Protein 4YLR (pdb70)

GO terms:
  GO:0070740 tubulin-glutamic acid ligase activity (F, IDA)
  GO:0043014 alpha-tubulin binding (F, IDA)
  GO:0018095 protein polyglutamylation (P, IDA)
  GO:0048487 beta-tubulin binding (F, IDA)
  GO:0106437 protein-glutamic acid ligase activity, initiating (F, EXP)
  GO:0106438 protein-glutamic acid ligase activity, elongating (F, EXP)
  GO:0070740 tubulin-glutamic acid ligase activity (F, TAS)
  GO:0005829 cytosol (C, TAS)
  GO:0018095 protein polyglutamylation (P, TAS)
  GO:0005515 protein binding (F, IPI)

Secondary structure (DSSP, 8-state):
--EEEEEE---HHHHHHHHHHTPEEPPTT----SEEEESSPPPHHHHHT--TT-EES--TTTHHHHSHHHHHHHHHHHHTT-TTT--SS--EEETTTSHHHHHHHHHHHHHTT----EEEE--EEE----SS-EEEE--SSBPBSSS-BEEEEEEEEEEEETTEEEEEEEEEEEEE-SSPP----EEEHHHHHHHHHHTT--HHHHHHHHHHHHHHHHHHHHHHHHHHHHHH-TT--TTPPPSB-EEEEEEEEEBTT--EEEEEEESS-----SSHHHHHHHHHHHHHHHHHHT----TTEEEEES-S-HHHHHHHHHHHHHHHHHHHHH-

Foldseek 3Di:
DAAEACPQDDAVLLVVLCVVVPHHYDPNVDLQHQEYEHQDEDDLLNLLPHDLSHAYAHFPQLCCFFVQQSVLVLVVLLCVVPVPLPPQAFHKAWPPPCPVVVVVVVVVCVVVVHWFKKAKDCGDIDTHDHDGIMITTDQLFFAADVQWFKKWKWKKKFFDLVVTWIKTFQKGKIATDDDGDDNHDIDMVVVVLVVCVVVPHPSVVLVVLVLSNVLLSVLLSSLSRVVSSCVSHVPADPPRGDNYMFMKIWIWTAGNVRHIHTDRIHRNDDLYPPDPSSNVRSSCSSNQSVVVNVNDCAVRMDISPPDPDPVVNVVSVVSSVVSNVSVVVVD

Solvent-accessible surface area: 15751 Å² total; per-residue (Å²): 139,44,22,1,13,6,46,31,8,146,26,145,7,2,88,81,1,10,107,89,62,60,18,114,125,6,76,87,143,48,139,87,0,16,0,18,5,33,13,74,44,29,146,84,69,62,1,50,125,14,101,66,87,3,37,0,7,4,2,4,18,2,10,44,3,15,124,70,43,77,10,6,31,17,2,69,96,3,59,88,46,92,70,162,44,3,69,10,25,1,134,21,24,29,26,74,70,38,35,72,99,20,111,108,72,24,61,64,27,76,96,73,98,61,81,55,20,9,30,46,24,98,161,59,103,45,122,99,139,93,60,91,28,10,8,11,34,37,21,69,58,6,20,69,4,90,30,61,46,4,55,1,46,0,0,0,0,2,23,12,5,59,106,16,30,0,27,0,10,52,18,0,15,0,49,37,29,88,84,106,44,80,145,91,63,72,22,22,0,59,105,0,17,110,53,0,117,85,75,165,64,84,28,71,110,5,25,58,34,0,20,59,3,0,0,31,1,7,0,9,1,10,2,36,4,18,68,15,17,114,125,10,17,120,59,35,78,147,75,33,116,11,0,1,1,0,6,1,0,0,22,0,10,2,7,53,162,24,62,6,37,2,36,41,4,44,53,42,3,61,9,27,54,139,87,135,43,4,62,79,7,10,63,9,0,3,26,17,0,2,104,50,31,82,30,156,146,58,73,59,7,82,122,15,15,50,18,106,76,82,72,49,50,51,62,4,89,88,5,26,65,20,5,69,59,29,31,86,94,55,178

InterPro domains:
  IPR004344 Tubulin-tyrosine ligase/Tubulin polyglutamylase [PF03133] (90-378)
  IPR004344 Tubulin-tyrosine ligase/Tubulin polyglutamylase [PS51221] (38-390)

Structure (mmCIF, N/CA/C/O backbone):
data_4YLR
#
_entry.id   4YLR
#
_cell.length_a   78.548
_cell.length_b   121.762
_cell.length_c   129.858
_cell.angle_alpha   90.000
_cell.angle_beta   90.000
_cell.angle_gamma   90.000
#
_symmetry.space_group_name_H-M   'C 2 2 21'
#
loop_
_entity.id
_entity.type
_entity.pdbx_description
1 polymer 'Tubulin polyglutamylase TTLL7'
2 non-polymer "ADENOSINE-5'-DIPHOSPHATE"
3 water water
#
loop_
_atom_site.group_PDB
_atom_site.id
_atom_site.type_symbol
_atom_site.label_atom_id
_atom_site.label_alt_id
_atom_site.label_comp_id
_atom_site.label_asym_id
_atom_site.label_entity_id
_atom_site.label_seq_id
_atom_site.pdbx_PDB_ins_code
_atom_site.Cartn_x
_atom_site.Cartn_y
_atom_site.Cartn_z
_atom_site.occupancy
_atom_site.B_iso_or_equiv
_atom_site.auth_seq_id
_atom_site.auth_comp_id
_atom_site.auth_asym_id
_atom_site.auth_atom_id
_atom_site.pdbx_PDB_model_num
ATOM 1 N N . THR A 1 9 ? -21.939 -10.156 -52.111 1.00 109.73 40 THR A N 1
ATOM 2 C CA . THR A 1 9 ? -21.919 -9.145 -51.060 1.00 102.17 40 THR A CA 1
ATOM 3 C C . THR A 1 9 ? -21.636 -9.784 -49.701 1.00 95.25 40 THR A C 1
ATOM 4 O O . THR A 1 9 ? -20.866 -10.739 -49.606 1.00 96.67 40 THR A O 1
ATOM 8 N N . ILE A 1 10 ? -22.258 -9.254 -48.652 1.00 86.64 41 ILE A N 1
ATOM 9 C CA . ILE A 1 10 ? -22.118 -9.825 -47.316 1.00 78.25 41 ILE A CA 1
ATOM 10 C C . ILE A 1 10 ? -23.221 -10.856 -47.080 1.00 63.64 41 ILE A C 1
ATOM 11 O O . ILE A 1 10 ? -24.405 -10.521 -47.065 1.00 64.25 41 ILE A O 1
ATOM 16 N N . THR A 1 11 ? -22.827 -12.111 -46.894 1.00 54.38 42 THR A N 1
ATOM 17 C CA . THR A 1 11 ? -23.787 -13.197 -46.753 1.00 53.11 42 THR A CA 1
ATOM 18 C C . THR A 1 11 ? -23.713 -13.843 -45.374 1.00 62.09 42 THR A C 1
ATOM 19 O O . THR A 1 11 ? -22.804 -13.564 -44.594 1.00 48.24 42 THR A O 1
ATOM 23 N N . ALA A 1 12 ? -24.677 -14.711 -45.079 1.00 53.79 43 ALA A N 1
ATOM 24 C CA . ALA A 1 12 ? -24.734 -15.364 -43.775 1.00 53.95 43 ALA A CA 1
ATOM 25 C C . ALA A 1 12 ? -25.311 -16.777 -43.846 1.00 57.81 43 ALA A C 1
ATOM 26 O O . ALA A 1 12 ? -26.162 -17.076 -44.685 1.00 65.60 43 ALA A O 1
ATOM 28 N N . ASN A 1 13 ? -24.837 -17.640 -42.953 1.00 59.47 44 ASN A N 1
ATOM 29 C CA . ASN A 1 13 ? -25.329 -19.009 -42.855 1.00 55.84 44 ASN A CA 1
ATOM 30 C C . ASN A 1 13 ? -25.944 -19.267 -41.483 1.00 53.18 44 ASN A C 1
ATOM 31 O O . ASN A 1 13 ? -25.234 -19.551 -40.518 1.00 50.72 44 ASN A O 1
ATOM 36 N N . VAL A 1 14 ? -27.266 -19.162 -41.402 1.00 59.13 45 VAL A N 1
ATOM 37 C CA . VAL A 1 14 ? -27.969 -19.336 -40.137 1.00 57.68 45 VAL A CA 1
ATOM 38 C C . VAL A 1 14 ? -28.601 -20.719 -40.028 1.00 59.24 45 VAL A C 1
ATOM 39 O O . VAL A 1 14 ? -29.694 -20.872 -39.486 1.00 65.12 45 VAL A O 1
ATOM 41 N N . ALA A 1 15 ? -27.906 -21.726 -40.547 1.00 61.49 46 ALA A N 1
ATOM 42 C 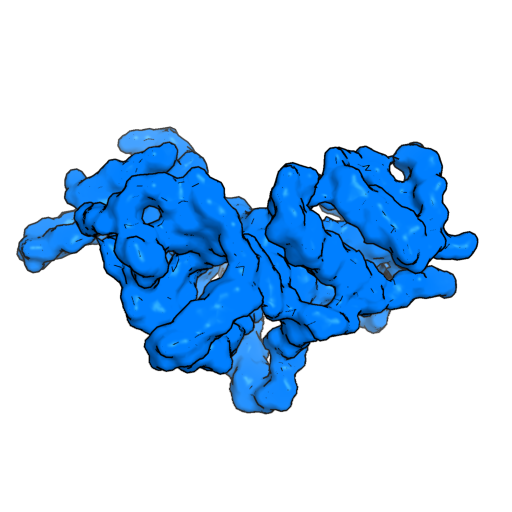CA . ALA A 1 15 ? -28.398 -23.096 -40.497 1.00 61.10 46 ALA A CA 1
ATOM 43 C C . ALA A 1 15 ? -28.223 -23.694 -39.106 1.00 64.14 46 ALA A C 1
ATOM 44 O O . ALA A 1 15 ? -28.950 -24.609 -38.718 1.00 68.52 46 ALA A O 1
ATOM 46 N N . GLY A 1 16 ? -27.258 -23.168 -38.359 1.00 65.54 47 GLY A N 1
ATOM 47 C CA . GLY A 1 16 ? -26.929 -23.702 -37.051 1.00 56.51 47 GLY A CA 1
ATOM 48 C C . GLY A 1 16 ? -27.654 -23.033 -35.898 1.00 55.57 47 GLY A C 1
ATOM 49 O O . GLY A 1 16 ? -27.308 -23.245 -34.737 1.00 49.64 47 GLY A O 1
ATOM 50 N N . THR A 1 17 ? -28.662 -22.224 -36.211 1.00 46.21 48 THR A N 1
ATOM 51 C CA . THR A 1 17 ? -29.437 -21.560 -35.170 1.00 56.59 48 THR A CA 1
ATOM 52 C C . THR A 1 17 ? -30.895 -22.012 -35.187 1.00 54.65 48 THR A C 1
ATOM 53 O O . THR A 1 17 ? -31.412 -22.447 -36.217 1.00 58.68 48 THR A O 1
ATOM 57 N N . LYS A 1 18 ? -31.546 -21.918 -34.033 1.00 46.47 49 LYS A N 1
ATOM 58 C CA . LYS A 1 18 ? -32.950 -22.288 -33.906 1.00 49.33 49 LYS A CA 1
ATOM 59 C C . LYS A 1 18 ? -33.754 -21.132 -33.329 1.00 48.28 49 LYS A C 1
ATOM 60 O O . LYS A 1 18 ? -34.960 -21.247 -33.120 1.00 56.78 49 LYS A O 1
ATOM 66 N N . PHE A 1 19 ? -33.074 -20.022 -33.067 1.00 46.37 50 PHE A N 1
ATOM 67 C CA . PHE A 1 19 ? -33.721 -18.848 -32.498 1.00 51.06 50 PHE A CA 1
ATOM 68 C C . PHE A 1 19 ? -34.052 -17.829 -33.578 1.00 57.09 50 PHE A C 1
ATOM 69 O O . PHE A 1 19 ? -33.202 -17.469 -34.392 1.00 61.77 50 PHE A O 1
ATOM 77 N N . GLU A 1 20 ? -35.298 -17.370 -33.574 1.00 57.81 51 GLU A N 1
ATOM 78 C CA . GLU A 1 20 ? -35.788 -16.460 -34.598 1.00 52.11 51 GLU A CA 1
ATOM 79 C C . GLU A 1 20 ? -35.161 -15.073 -34.499 1.00 51.07 51 GLU A C 1
ATOM 80 O O . GLU A 1 20 ? -34.991 -14.393 -35.510 1.00 52.93 51 GLU A O 1
ATOM 86 N N . ILE A 1 21 ? -34.817 -14.659 -33.283 1.00 50.23 52 ILE A N 1
ATOM 87 C CA . ILE A 1 21 ? -34.220 -13.344 -33.071 1.00 48.62 52 ILE A CA 1
ATOM 88 C C . ILE A 1 21 ? -32.818 -13.285 -33.676 1.00 51.32 52 ILE A C 1
ATOM 89 O O . ILE A 1 21 ? -32.351 -12.220 -34.077 1.00 50.53 52 ILE A O 1
ATOM 94 N N . VAL A 1 22 ? -32.154 -14.436 -33.748 1.00 49.38 53 VAL A N 1
ATOM 95 C CA . VAL A 1 22 ? -30.852 -14.526 -34.395 1.00 44.38 53 VAL A CA 1
ATOM 96 C C . VAL A 1 22 ? -31.022 -14.297 -35.890 1.00 52.63 53 VAL A C 1
ATOM 97 O O . VAL A 1 22 ? -30.292 -13.515 -36.498 1.00 53.10 53 VAL A O 1
ATOM 101 N N . ARG A 1 23 ? -32.006 -14.975 -36.472 1.00 54.39 54 ARG A N 1
ATOM 102 C CA . ARG A 1 23 ? -32.314 -14.818 -37.887 1.00 51.33 54 ARG A CA 1
ATOM 103 C C . ARG A 1 23 ? -32.854 -13.421 -38.177 1.00 52.11 54 ARG A C 1
ATOM 104 O O . ARG A 1 23 ? -32.534 -12.826 -39.205 1.00 60.11 54 ARG A O 1
ATOM 112 N N . LEU A 1 24 ? -33.668 -12.904 -37.262 1.00 61.17 55 LEU A N 1
ATOM 113 C CA . LEU A 1 24 ? -34.262 -11.578 -37.412 1.00 67.12 55 LEU A CA 1
ATOM 114 C C . LEU A 1 24 ? -33.197 -10.486 -37.442 1.00 51.95 55 LEU A C 1
ATOM 115 O O . LEU A 1 24 ? -33.200 -9.626 -38.322 1.00 65.16 55 LEU A O 1
ATOM 120 N N . VAL A 1 25 ? -32.290 -10.530 -36.472 1.00 49.55 56 VAL A N 1
ATOM 121 C CA . VAL A 1 25 ? -31.204 -9.561 -36.372 1.00 62.30 56 VAL A CA 1
ATOM 122 C C . VAL A 1 25 ? -30.278 -9.625 -37.585 1.00 61.80 56 VAL A C 1
ATOM 123 O O . VAL A 1 25 ? -29.930 -8.596 -38.168 1.00 61.65 56 VAL A O 1
ATOM 127 N N . ILE A 1 26 ? -29.889 -10.839 -37.959 1.00 57.50 57 ILE A N 1
ATOM 128 C CA . ILE A 1 26 ? -29.018 -11.054 -39.108 1.00 54.86 57 ILE A CA 1
ATOM 129 C C . ILE A 1 26 ? -29.684 -10.547 -40.389 1.00 61.54 57 ILE A C 1
ATOM 130 O O . ILE A 1 26 ? -29.027 -9.968 -41.257 1.00 60.90 57 ILE A O 1
ATOM 135 N N . ASP A 1 27 ? -30.995 -10.742 -40.492 1.00 60.89 58 ASP A N 1
ATOM 136 C CA . ASP A 1 27 ? -31.757 -10.220 -41.621 1.00 59.29 58 ASP A CA 1
ATOM 137 C C . ASP A 1 27 ? -31.844 -8.698 -41.558 1.00 57.20 58 ASP A C 1
ATOM 138 O O . ASP A 1 27 ? -31.995 -8.030 -42.580 1.00 59.79 58 ASP A O 1
ATOM 143 N N . GLU A 1 28 ? -31.741 -8.159 -40.348 1.00 68.71 59 GLU A N 1
ATOM 144 C CA . GLU A 1 28 ? -31.898 -6.727 -40.126 1.00 65.34 59 GLU A CA 1
ATOM 145 C C . GLU A 1 28 ? -30.599 -5.968 -40.393 1.00 62.56 59 GLU A C 1
ATOM 146 O O . GLU A 1 28 ? -30.621 -4.787 -40.738 1.00 60.43 59 GLU A O 1
ATOM 152 N N . MET A 1 29 ? -29.471 -6.654 -40.234 1.00 61.37 60 MET A N 1
ATOM 153 C CA . MET A 1 29 ? -28.163 -6.048 -40.463 1.00 60.57 60 MET A CA 1
ATOM 154 C C . MET A 1 29 ? -27.864 -5.890 -41.952 1.00 62.06 60 MET A C 1
ATOM 155 O O . MET A 1 29 ? -27.023 -5.079 -42.342 1.00 64.97 60 MET A O 1
ATOM 160 N N . GLY A 1 30 ? -28.550 -6.671 -42.781 1.00 64.55 61 GLY A N 1
ATOM 161 C CA . GLY A 1 30 ? -28.377 -6.585 -44.219 1.00 66.53 61 GLY A CA 1
ATOM 162 C C . GLY A 1 30 ? -27.760 -7.830 -44.823 1.00 64.74 61 GLY A C 1
ATOM 163 O O . GLY A 1 30 ? -27.493 -7.884 -46.023 1.00 62.67 61 GLY A O 1
ATOM 164 N N . PHE A 1 31 ? -27.528 -8.835 -43.986 1.00 58.51 62 PHE A N 1
ATOM 165 C CA . PHE A 1 31 ? -26.972 -10.100 -44.448 1.00 56.78 62 PHE A CA 1
ATOM 166 C C . PHE A 1 31 ? -27.927 -10.816 -45.393 1.00 60.94 62 PHE A C 1
ATOM 167 O O . PHE A 1 31 ? -29.138 -10.832 -45.175 1.00 69.29 62 PHE A O 1
ATOM 175 N N . MET A 1 32 ? -27.371 -11.403 -46.446 1.00 62.25 63 MET A N 1
ATOM 176 C CA . MET A 1 32 ? -28.136 -12.268 -47.333 1.00 65.40 63 MET A CA 1
ATOM 177 C C . MET A 1 32 ? -28.001 -13.713 -46.874 1.00 68.74 63 MET A C 1
ATOM 178 O O . MET A 1 32 ? -26.892 -14.244 -46.803 1.00 75.46 63 MET A O 1
ATOM 183 N N . LYS A 1 33 ? -29.124 -14.347 -46.552 1.00 67.50 64 LYS A N 1
ATOM 184 C CA . LYS A 1 33 ? -29.090 -15.733 -46.103 1.00 68.64 64 LYS A CA 1
ATOM 185 C C . LYS A 1 33 ? -28.738 -16.680 -47.242 1.00 68.17 64 LYS A C 1
ATOM 186 O O . LYS A 1 33 ? -29.368 -16.662 -48.299 1.00 68.61 64 LYS A O 1
ATOM 192 N N . THR A 1 34 ? -27.726 -17.507 -47.011 1.00 61.42 65 THR A N 1
ATOM 193 C CA . THR A 1 34 ? -27.320 -18.522 -47.971 1.00 71.27 65 THR A CA 1
ATOM 194 C C . THR A 1 34 ? -28.085 -19.815 -47.711 1.00 64.66 65 THR A C 1
ATOM 195 O O . THR A 1 34 ? -28.643 -19.994 -46.629 1.00 71.79 65 THR A O 1
ATOM 199 N N . PRO A 1 35 ? -28.129 -20.717 -48.705 1.00 70.36 66 PRO A N 1
ATOM 200 C CA . PRO A 1 35 ? -28.628 -22.066 -48.417 1.00 72.40 66 PRO A CA 1
ATOM 201 C C . PRO A 1 35 ? -27.766 -22.735 -47.349 1.00 76.98 66 PRO A C 1
ATOM 202 O O . PRO A 1 35 ? -26.590 -22.392 -47.223 1.00 84.76 66 PRO A O 1
ATOM 206 N N . ASP A 1 36 ? -28.341 -23.667 -46.595 1.00 75.56 67 ASP A N 1
ATOM 207 C CA .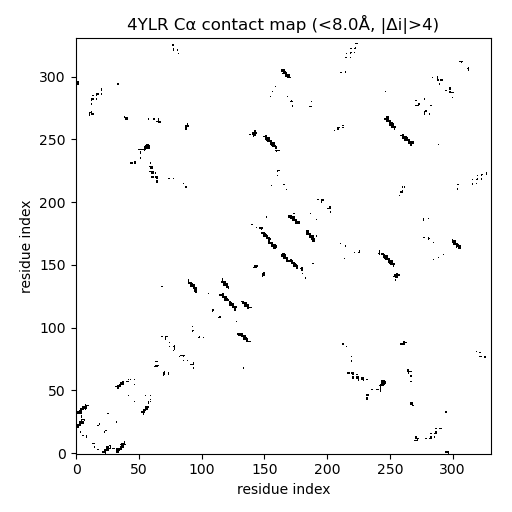 ASP A 1 36 ? -27.661 -24.255 -45.442 1.00 72.17 67 ASP A CA 1
ATOM 208 C C . ASP A 1 36 ? -26.332 -24.928 -45.785 1.00 73.25 67 ASP A C 1
ATOM 209 O O . ASP A 1 36 ? -25.427 -24.987 -44.952 1.00 71.06 67 ASP A O 1
ATOM 214 N N . GLU A 1 37 ? -26.214 -25.425 -47.011 1.00 76.60 68 GLU A N 1
ATOM 215 C CA . GLU A 1 37 ? -25.029 -26.172 -47.421 1.00 78.04 68 GLU A CA 1
ATOM 216 C C . GLU A 1 37 ? -23.895 -25.254 -47.873 1.00 78.69 68 GLU A C 1
ATOM 217 O O . GLU A 1 37 ? -22.815 -25.721 -48.235 1.00 81.81 68 GLU A O 1
ATOM 223 N N . ASP A 1 38 ? -24.144 -23.949 -47.846 1.00 74.09 69 ASP A N 1
ATOM 224 C CA . ASP A 1 38 ? -23.175 -22.975 -48.333 1.00 73.34 69 ASP A CA 1
ATOM 225 C C . ASP A 1 38 ? -22.172 -22.591 -47.246 1.00 69.63 69 ASP A C 1
ATOM 226 O O . ASP A 1 38 ? -22.535 -21.987 -46.238 1.00 78.29 69 ASP A O 1
ATOM 231 N N . GLU A 1 39 ? -20.907 -22.937 -47.470 1.00 65.35 70 GLU A N 1
ATOM 232 C CA . GLU A 1 39 ? -19.848 -22.696 -46.495 1.00 68.38 70 GLU A CA 1
ATOM 233 C C . GLU A 1 39 ? -19.047 -21.435 -46.816 1.00 66.65 70 GLU A C 1
ATOM 234 O O . GLU A 1 39 ? -18.053 -21.137 -46.156 1.00 59.13 70 GLU A O 1
ATOM 240 N N . THR A 1 40 ? -19.482 -20.705 -47.837 1.00 77.26 71 THR A N 1
ATOM 241 C CA . THR A 1 40 ? -18.771 -19.521 -48.312 1.00 77.93 71 THR A CA 1
ATOM 242 C C . THR A 1 40 ? -19.125 -18.285 -47.480 1.00 72.07 71 THR A C 1
ATOM 243 O O . THR A 1 40 ? -18.356 -17.324 -47.423 1.00 71.85 71 THR A O 1
ATOM 247 N N . SER A 1 41 ? -20.279 -18.343 -46.819 1.00 63.54 72 SER A N 1
ATOM 248 C CA . SER A 1 41 ? -20.849 -17.215 -46.078 1.00 60.76 72 SER A CA 1
ATOM 249 C C . SER A 1 41 ? -19.848 -16.442 -45.222 1.00 60.68 72 SER A C 1
ATOM 250 O O . SER A 1 41 ? -18.993 -17.030 -44.560 1.00 53.16 72 SER A O 1
ATOM 253 N N . ASN A 1 42 ? -19.963 -15.117 -45.252 1.00 60.73 73 ASN A N 1
ATOM 254 C CA . ASN A 1 42 ? -19.118 -14.249 -44.443 1.00 52.90 73 ASN A CA 1
ATOM 255 C C . ASN A 1 42 ? -19.327 -14.509 -42.958 1.00 59.63 73 ASN A C 1
ATOM 256 O O . ASN A 1 42 ? -18.373 -14.555 -42.183 1.00 64.17 73 ASN A O 1
ATOM 261 N N . LEU A 1 43 ? -20.588 -14.677 -42.572 1.00 57.80 74 LEU A N 1
ATOM 262 C CA . LEU A 1 43 ? -20.941 -14.954 -41.186 1.00 49.27 74 LEU A CA 1
ATOM 263 C C . LEU A 1 43 ? -21.529 -16.353 -41.045 1.00 46.25 74 LEU A C 1
ATOM 264 O O . LEU A 1 43 ? -22.392 -16.755 -41.825 1.00 53.44 74 LEU A O 1
ATOM 269 N N . ILE A 1 44 ? -21.053 -17.093 -40.051 1.00 48.17 75 ILE A N 1
ATOM 270 C CA . ILE A 1 44 ? -21.576 -18.423 -39.769 1.00 46.60 75 ILE A CA 1
ATOM 271 C C . ILE A 1 44 ? -22.036 -18.500 -38.319 1.00 52.15 75 ILE A C 1
ATOM 272 O O . ILE A 1 44 ? -21.227 -18.383 -37.398 1.00 60.26 75 ILE A O 1
ATOM 277 N N . TRP A 1 45 ? -23.335 -18.692 -38.116 1.00 53.40 76 TRP A N 1
ATOM 278 C CA . TRP A 1 45 ? -23.882 -18.728 -36.765 1.00 49.37 76 TRP A CA 1
ATOM 279 C C . TRP A 1 45 ? -24.347 -20.122 -36.362 1.00 55.96 76 TRP A C 1
ATOM 280 O O . TRP A 1 45 ? -25.123 -20.762 -37.071 1.00 44.73 76 TRP A O 1
ATOM 291 N N . CYS A 1 46 ? -23.864 -20.579 -35.211 1.00 62.84 77 CYS A N 1
ATOM 292 C CA . CYS A 1 46 ? -24.316 -21.833 -34.623 1.00 58.29 77 CYS A CA 1
ATOM 293 C C . CYS A 1 46 ? -24.599 -21.627 -33.140 1.00 53.74 77 CYS A C 1
ATOM 294 O O . CYS A 1 46 ? -23.832 -20.962 -32.443 1.00 52.83 77 CYS A O 1
ATOM 297 N N . ASP A 1 47 ? -25.704 -22.188 -32.661 1.00 54.77 78 ASP A N 1
ATOM 298 C CA . ASP A 1 47 ? -26.084 -22.041 -31.261 1.00 48.77 78 ASP A CA 1
ATOM 299 C C . ASP A 1 47 ? -25.105 -22.767 -30.346 1.00 45.84 78 ASP A C 1
ATOM 300 O O . ASP A 1 47 ? -24.445 -22.147 -29.514 1.00 43.12 78 ASP A O 1
ATOM 305 N N . SER A 1 48 ? -25.017 -24.083 -30.507 1.00 46.36 79 SER A N 1
ATOM 306 C CA . SER A 1 48 ? -24.120 -24.897 -29.697 1.00 56.09 79 SER A CA 1
ATOM 307 C C . SER A 1 48 ? -22.669 -24.713 -30.129 1.00 61.54 79 SER A C 1
ATOM 308 O O . SER A 1 48 ? -22.394 -24.118 -31.172 1.00 57.92 79 SER A O 1
ATOM 311 N N . ALA A 1 49 ? -21.746 -25.226 -29.322 1.00 65.90 80 ALA A N 1
ATOM 312 C CA . ALA A 1 49 ? -20.322 -25.136 -29.627 1.00 49.36 80 ALA A CA 1
ATOM 313 C C . ALA A 1 49 ? -19.989 -25.912 -30.896 1.00 54.47 80 ALA A C 1
ATOM 314 O O . ALA A 1 49 ? -20.629 -26.917 -31.206 1.00 67.60 80 ALA A O 1
ATOM 316 N N . VAL A 1 50 ? -18.985 -25.442 -31.628 1.00 59.46 81 VAL A N 1
ATOM 317 C CA . VAL A 1 50 ? -18.610 -26.061 -32.893 1.00 63.48 81 VAL A CA 1
ATOM 318 C C . VAL A 1 50 ? -17.405 -26.982 -32.742 1.00 57.28 81 VAL A C 1
ATOM 319 O O . VAL A 1 50 ? -16.596 -26.818 -31.829 1.00 60.94 81 VAL A O 1
ATOM 321 N N . GLN A 1 51 ? -17.297 -27.956 -33.641 1.00 61.99 82 GLN A N 1
ATOM 322 C CA . GLN A 1 51 ? -16.120 -28.810 -33.708 1.00 56.48 82 GLN A CA 1
ATOM 323 C C . GLN A 1 51 ? -14.925 -27.977 -34.152 1.00 59.72 82 GLN A C 1
ATOM 324 O O . GLN A 1 51 ? -15.069 -27.072 -34.975 1.00 54.41 82 GLN A O 1
ATOM 330 N N . GLN A 1 52 ? -13.748 -28.276 -33.612 1.00 66.19 83 GLN A N 1
ATOM 331 C CA . GLN A 1 52 ? -12.557 -27.497 -33.930 1.00 62.49 83 GLN A CA 1
ATOM 332 C C . GLN A 1 52 ? -12.180 -27.622 -35.404 1.00 60.03 83 GLN A C 1
ATOM 333 O O . GLN A 1 52 ? -11.566 -26.719 -35.974 1.00 62.67 83 GLN A O 1
ATOM 339 N N . GLU A 1 53 ? -12.557 -28.738 -36.019 1.00 60.78 84 GLU A N 1
ATOM 340 C CA . GLU A 1 53 ? -12.280 -28.962 -37.434 1.00 64.01 84 GLU A CA 1
ATOM 341 C C . GLU A 1 53 ? -13.067 -27.988 -38.307 1.00 68.36 84 GLU A C 1
ATOM 342 O O . GLU A 1 53 ? -12.588 -27.553 -39.354 1.00 77.02 84 GLU A O 1
ATOM 344 N N . LYS A 1 54 ? -14.276 -27.652 -37.867 1.00 59.21 85 LYS A N 1
ATOM 345 C CA . LYS A 1 54 ? -15.126 -26.710 -38.588 1.00 60.62 85 LYS A CA 1
ATOM 346 C C . LYS A 1 54 ? -14.514 -25.312 -38.587 1.00 62.73 85 LYS A C 1
ATOM 347 O O . LYS A 1 54 ? -14.610 -24.579 -39.571 1.00 66.56 85 LYS A O 1
ATOM 351 N N . ILE A 1 55 ? -13.883 -24.951 -37.474 1.00 63.71 86 ILE A N 1
ATOM 352 C CA . ILE A 1 55 ? -13.199 -23.669 -37.356 1.00 59.28 86 ILE A CA 1
ATOM 353 C C . ILE A 1 55 ? -11.938 -23.668 -38.216 1.00 55.48 86 ILE A C 1
ATOM 354 O O . ILE A 1 55 ? -11.549 -22.640 -38.773 1.00 54.13 86 ILE A O 1
ATOM 359 N N . SER A 1 56 ? -11.315 -24.835 -38.338 1.00 57.80 87 SER A N 1
ATOM 360 C CA . SER A 1 56 ? -10.098 -24.981 -39.128 1.00 54.74 87 SER A CA 1
ATOM 361 C C . SER A 1 56 ? -10.372 -24.888 -40.628 1.00 61.29 87 SER A C 1
ATOM 362 O O . SER A 1 56 ? -9.457 -24.662 -41.420 1.00 67.04 87 SER A O 1
ATOM 364 N N . GLU A 1 57 ? -11.632 -25.061 -41.014 1.00 62.17 88 GLU A N 1
ATOM 365 C CA . GLU A 1 57 ? -12.010 -25.058 -42.423 1.00 59.73 88 GLU A CA 1
ATOM 366 C C . GLU A 1 57 ? -12.389 -23.668 -42.926 1.00 57.79 88 GLU A C 1
ATOM 367 O O . GLU A 1 57 ? -12.573 -23.466 -44.126 1.00 59.90 88 GLU A O 1
ATOM 373 N N . LEU A 1 58 ? -12.503 -22.712 -42.010 1.00 54.81 89 LEU A N 1
ATOM 374 C CA . LEU A 1 58 ? -12.894 -21.356 -42.380 1.00 53.91 89 LEU A CA 1
ATOM 375 C C . LEU A 1 58 ? -11.832 -20.663 -43.226 1.00 60.11 89 LEU A C 1
ATOM 376 O O . LEU A 1 58 ? -10.655 -21.020 -43.181 1.00 60.89 89 LEU A O 1
ATOM 381 N N . GLN A 1 59 ? -12.259 -19.674 -44.003 1.00 63.28 90 GLN A N 1
ATOM 382 C CA . GLN A 1 59 ? -11.329 -18.798 -44.701 1.00 58.65 90 GLN A CA 1
ATOM 383 C C . GLN A 1 59 ? -11.175 -17.508 -43.904 1.00 56.64 90 GLN A C 1
ATOM 384 O O . GLN A 1 59 ? -12.034 -17.171 -43.087 1.00 53.97 90 GLN A O 1
ATOM 390 N N . ASN A 1 60 ? -10.086 -16.785 -44.146 1.00 58.32 91 ASN A N 1
ATOM 391 C CA . ASN A 1 60 ? -9.725 -15.634 -43.322 1.00 62.79 91 ASN A CA 1
ATOM 392 C C . ASN A 1 60 ? -10.740 -14.489 -43.330 1.00 62.44 91 ASN A C 1
ATOM 393 O O . ASN A 1 60 ? -10.663 -13.586 -42.496 1.00 59.39 91 ASN A O 1
ATOM 398 N N . TYR A 1 61 ? -11.689 -14.520 -44.262 1.00 59.23 92 TYR A N 1
ATOM 399 C CA . TYR A 1 61 ? -12.704 -13.474 -44.328 1.00 56.56 92 TYR A CA 1
ATOM 400 C C . TYR A 1 61 ? -13.951 -13.862 -43.536 1.00 59.79 92 TYR A C 1
ATOM 401 O O . TYR A 1 61 ? -14.768 -13.007 -43.192 1.00 62.71 92 TYR A O 1
ATOM 410 N N . GLN A 1 62 ? -14.089 -15.152 -43.246 1.00 58.08 93 GLN A N 1
ATOM 411 C CA . GLN A 1 62 ? -15.275 -15.661 -42.565 1.00 50.32 93 GLN A CA 1
ATOM 412 C C . GLN A 1 62 ? -15.253 -15.385 -41.064 1.00 56.57 93 GLN A C 1
ATOM 413 O O . GLN A 1 62 ? -14.188 -15.251 -40.459 1.00 48.28 93 GLN A O 1
ATOM 419 N N . ARG A 1 63 ? -16.442 -15.300 -40.474 1.00 53.54 94 ARG A N 1
ATOM 420 C CA . ARG A 1 63 ? -16.586 -15.065 -39.042 1.00 48.25 94 ARG A CA 1
ATOM 421 C C . ARG A 1 63 ? -17.587 -16.045 -38.436 1.00 48.51 94 ARG A C 1
ATOM 422 O O . ARG A 1 63 ? -18.722 -16.148 -38.902 1.00 50.82 94 ARG A O 1
ATOM 430 N N . ILE A 1 64 ? -17.165 -16.760 -37.397 1.00 51.72 95 ILE A N 1
ATOM 431 C CA . ILE A 1 64 ? -18.035 -17.722 -36.725 1.00 46.98 95 ILE A CA 1
ATOM 432 C C . ILE A 1 64 ? -18.173 -17.362 -35.242 1.00 44.27 95 ILE A C 1
ATOM 433 O O . ILE A 1 64 ? -17.242 -16.835 -34.632 1.00 45.99 95 ILE A O 1
ATOM 438 N N . ASN A 1 65 ? -19.343 -17.639 -34.671 1.00 47.19 96 ASN A N 1
ATOM 439 C CA . ASN A 1 65 ? -19.681 -17.160 -33.332 1.00 44.77 96 ASN A CA 1
ATOM 440 C C . ASN A 1 65 ? -19.217 -18.055 -32.181 1.00 54.68 96 ASN A C 1
ATOM 441 O O . ASN A 1 65 ? -19.885 -18.136 -31.149 1.00 61.46 96 ASN A O 1
ATOM 446 N N . HIS A 1 66 ? -18.064 -18.700 -32.339 1.00 56.62 97 HIS A N 1
ATOM 447 C CA . HIS A 1 66 ? -17.514 -19.535 -31.273 1.00 51.57 97 HIS A CA 1
ATOM 448 C C . HIS A 1 66 ? -15.988 -19.615 -31.305 1.00 49.36 97 HIS A C 1
ATOM 449 O O . HIS A 1 66 ? -15.387 -19.800 -32.363 1.00 56.28 97 HIS A O 1
ATOM 456 N N . PHE A 1 67 ? -15.369 -19.473 -30.135 1.00 44.43 98 PHE A N 1
ATOM 457 C CA . PHE A 1 67 ? -13.934 -19.695 -29.985 1.00 44.36 98 PHE A CA 1
ATOM 458 C C . PHE A 1 67 ? -13.653 -21.154 -29.654 1.00 47.48 98 PHE A C 1
ATOM 459 O O . PHE A 1 67 ? -14.422 -21.788 -28.933 1.00 50.13 98 PHE A O 1
ATOM 467 N N . PRO A 1 68 ? -12.546 -21.695 -30.180 1.00 52.29 99 PRO A N 1
ATOM 468 C CA . PRO A 1 68 ? -12.134 -23.050 -29.802 1.00 55.43 99 PRO A CA 1
ATOM 469 C C . PRO A 1 68 ? -11.419 -23.066 -28.451 1.00 55.65 99 PRO A C 1
ATOM 470 O O . PRO A 1 68 ? -10.552 -22.228 -28.204 1.00 64.60 99 PRO A O 1
ATOM 474 N N . GLY A 1 69 ? -11.792 -24.003 -27.586 1.00 57.41 100 GLY A N 1
ATOM 475 C CA . GLY A 1 69 ? -11.164 -24.131 -26.284 1.00 53.30 100 GLY A CA 1
ATOM 476 C C . GLY A 1 69 ? -11.847 -23.323 -25.196 1.00 51.99 100 GLY A C 1
ATOM 477 O O . GLY A 1 69 ? -11.331 -23.206 -24.084 1.00 53.66 100 GLY A O 1
ATOM 478 N N . MET A 1 70 ? -13.012 -22.768 -25.515 1.00 53.74 101 MET A N 1
ATOM 479 C CA . MET A 1 70 ? -13.770 -21.970 -24.555 1.00 49.57 101 MET A CA 1
ATOM 480 C C . MET A 1 70 ? -14.433 -22.868 -23.509 1.00 47.15 101 MET A C 1
ATOM 481 O O . MET A 1 70 ? -14.891 -22.398 -22.469 1.00 44.22 101 MET A O 1
ATOM 486 N N . GLY A 1 71 ? -14.465 -24.168 -23.786 1.00 45.45 102 GLY A N 1
ATOM 487 C CA . GLY A 1 71 ? -15.057 -25.136 -22.880 1.00 46.48 102 GLY A CA 1
ATOM 488 C C . GLY A 1 71 ? -14.297 -25.292 -21.576 1.00 52.34 102 GLY A C 1
ATOM 489 O O . GLY A 1 71 ? -14.779 -25.927 -20.639 1.00 59.26 102 GLY A O 1
ATOM 490 N N . GLU A 1 72 ? -13.102 -24.713 -21.518 1.00 54.47 103 GLU A N 1
ATOM 491 C CA . GLU A 1 72 ? -12.284 -24.747 -20.310 1.00 54.67 103 GLU A CA 1
ATOM 492 C C . GLU A 1 72 ? -12.868 -23.858 -19.217 1.00 52.84 103 GLU A C 1
ATOM 493 O O . GLU A 1 72 ? -12.577 -24.042 -18.036 1.00 62.31 103 GLU A O 1
ATOM 499 N N . ILE A 1 73 ? -13.689 -22.894 -19.617 1.00 53.43 104 ILE A N 1
ATOM 500 C CA . ILE A 1 73 ? -14.325 -21.991 -18.665 1.00 56.01 104 ILE A CA 1
ATOM 501 C C . ILE A 1 73 ? -15.841 -22.161 -18.664 1.00 57.37 104 ILE A C 1
ATOM 502 O O . ILE A 1 73 ? -16.528 -21.658 -17.776 1.00 67.72 104 ILE A O 1
ATOM 504 N N . CYS A 1 74 ? -16.357 -22.873 -19.661 1.00 49.91 105 CYS A N 1
ATOM 505 C CA . CYS A 1 74 ? -17.796 -23.086 -19.780 1.00 51.04 105 CYS A CA 1
ATOM 506 C C . CYS A 1 74 ? -18.240 -24.343 -19.041 1.00 58.54 105 CYS A C 1
ATOM 507 O O . CYS A 1 74 ? -19.264 -24.340 -18.358 1.00 65.02 105 CYS A O 1
ATOM 510 N N . ARG A 1 75 ? -17.474 -25.419 -19.184 1.00 60.01 106 ARG A N 1
ATOM 511 C CA . ARG A 1 75 ? -17.729 -26.636 -18.423 1.00 64.75 106 ARG A CA 1
ATOM 512 C C . ARG A 1 75 ? -17.441 -26.383 -16.948 1.00 64.88 106 ARG A C 1
ATOM 513 O O . ARG A 1 75 ? -16.347 -25.948 -16.591 1.00 71.75 106 ARG A O 1
ATOM 521 N N . LYS A 1 76 ? -18.427 -26.654 -16.099 1.00 61.74 107 LYS A N 1
ATOM 522 C CA . LYS A 1 76 ? -18.330 -26.345 -14.675 1.00 62.96 107 LYS A CA 1
ATOM 523 C C . LYS A 1 76 ? -17.175 -27.074 -13.992 1.00 61.17 107 LYS A C 1
ATOM 524 O O . LYS A 1 76 ? -16.589 -26.561 -13.038 1.00 66.83 107 LYS A O 1
ATOM 530 N N . ASP A 1 77 ? -16.851 -28.267 -14.479 1.00 58.93 108 ASP A N 1
ATOM 531 C CA . ASP A 1 77 ? -15.746 -29.034 -13.918 1.00 64.08 108 ASP A CA 1
ATOM 532 C C . ASP A 1 77 ? -14.403 -28.468 -14.377 1.00 68.31 108 ASP A C 1
ATOM 533 O O . ASP A 1 77 ? -13.469 -28.355 -13.584 1.00 76.50 108 ASP A O 1
ATOM 538 N N . PHE A 1 78 ? -14.310 -28.105 -15.652 1.00 61.79 109 PHE A N 1
ATOM 539 C CA . PHE A 1 78 ? -13.094 -27.490 -16.175 1.00 63.11 109 PHE A CA 1
ATOM 540 C C . PHE A 1 78 ? -12.889 -26.110 -15.561 1.00 62.91 109 PHE A C 1
ATOM 541 O O . PHE A 1 78 ? -11.769 -25.730 -15.221 1.00 62.18 109 PHE A O 1
ATOM 549 N N . LEU A 1 79 ? -13.984 -25.369 -15.422 1.00 60.56 110 LEU A N 1
ATOM 550 C CA . LEU A 1 79 ? -13.952 -24.044 -14.813 1.00 58.02 110 LEU A CA 1
ATOM 551 C C . LEU A 1 79 ? -13.449 -24.113 -13.376 1.00 65.22 110 LEU A C 1
ATOM 552 O O . LEU A 1 79 ? -12.684 -23.258 -12.933 1.00 66.53 110 LEU A O 1
ATOM 557 N N . ALA A 1 80 ? -13.882 -25.144 -12.656 1.00 63.47 111 ALA A N 1
ATOM 558 C CA . ALA A 1 80 ? -13.497 -25.326 -11.262 1.00 62.49 111 ALA A CA 1
ATOM 559 C C . ALA A 1 80 ? -12.014 -25.650 -11.128 1.00 61.37 111 ALA A C 1
ATOM 560 O O . ALA A 1 80 ? -11.325 -25.102 -10.268 1.00 61.68 111 ALA A O 1
ATOM 562 N N . ARG A 1 81 ? -11.529 -26.543 -11.986 1.00 63.59 112 ARG A N 1
ATOM 563 C CA . ARG A 1 81 ? -10.139 -26.983 -11.938 1.00 61.46 112 ARG A CA 1
ATOM 564 C C . ARG A 1 81 ? -9.175 -25.862 -12.312 1.00 62.95 112 ARG A C 1
ATOM 565 O O . ARG A 1 81 ? -8.144 -25.677 -11.665 1.00 69.38 112 ARG A O 1
ATOM 567 N N . ASN A 1 82 ? -9.516 -25.117 -13.359 1.00 57.59 113 ASN A N 1
ATOM 568 C CA . ASN A 1 82 ? -8.668 -24.027 -13.831 1.00 60.79 113 ASN A CA 1
ATOM 569 C C . ASN A 1 82 ? -8.638 -22.849 -12.863 1.00 64.02 113 ASN A C 1
ATOM 570 O O . ASN A 1 82 ? -7.579 -22.273 -12.612 1.00 66.99 113 ASN A O 1
ATOM 575 N N . MET A 1 83 ? -9.800 -22.492 -12.324 1.00 64.07 114 MET A N 1
ATOM 576 C CA . MET A 1 83 ? -9.878 -21.430 -11.327 1.00 60.11 114 MET A CA 1
ATOM 577 C C . MET A 1 83 ? -9.106 -21.818 -10.072 1.00 63.11 114 MET A C 1
ATOM 578 O O . MET A 1 83 ? -8.456 -20.978 -9.451 1.00 65.05 114 MET A O 1
ATOM 583 N N . THR A 1 84 ? -9.176 -23.096 -9.710 1.00 65.88 115 THR A N 1
ATOM 584 C CA . THR A 1 84 ? -8.457 -23.607 -8.548 1.00 69.47 115 THR A CA 1
ATOM 585 C C . THR A 1 84 ? -6.951 -23.434 -8.713 1.00 69.65 115 THR A C 1
ATOM 586 O O . THR A 1 84 ? -6.267 -22.979 -7.795 1.00 78.26 115 THR A O 1
ATOM 590 N N . LYS A 1 85 ? -6.438 -23.789 -9.888 1.00 68.57 116 LYS A N 1
ATOM 591 C CA . LYS A 1 85 ? -5.021 -23.609 -10.186 1.00 67.35 116 LYS A CA 1
ATOM 592 C C . LYS A 1 85 ? -4.648 -22.130 -10.187 1.00 67.38 116 LYS A C 1
ATOM 593 O O . LYS A 1 85 ? -3.480 -21.774 -10.037 1.00 78.53 116 LYS A O 1
ATOM 599 N N . MET A 1 86 ? -5.648 -21.272 -10.363 1.00 61.00 117 MET A N 1
ATOM 600 C CA . MET A 1 86 ? -5.421 -19.834 -10.407 1.00 60.55 117 MET A CA 1
ATOM 601 C C . MET A 1 86 ? -5.492 -19.219 -9.012 1.00 65.77 117 MET A C 1
ATOM 602 O O . MET A 1 86 ? -4.726 -18.312 -8.689 1.00 72.51 117 MET A O 1
ATOM 607 N N . ILE A 1 87 ? -6.415 -19.714 -8.191 1.00 63.29 118 ILE A N 1
ATOM 608 C CA . ILE A 1 87 ? -6.546 -19.247 -6.813 1.00 62.08 118 ILE A CA 1
ATOM 609 C C . ILE A 1 87 ? -5.260 -19.534 -6.034 1.00 70.54 118 ILE A C 1
ATOM 610 O O . ILE A 1 87 ? -4.812 -18.715 -5.230 1.00 77.24 118 ILE A O 1
ATOM 615 N N . LYS A 1 88 ? -4.658 -20.691 -6.300 1.00 68.65 119 LYS A N 1
ATOM 616 C CA . LYS A 1 88 ? -3.432 -21.097 -5.620 1.00 70.25 119 LYS A CA 1
ATOM 617 C C . LYS A 1 88 ? -2.266 -20.171 -5.956 1.00 72.62 119 LYS A C 1
ATOM 618 O O . LYS A 1 88 ? -1.307 -20.067 -5.193 1.00 78.21 119 LYS A O 1
ATOM 620 N N . SER A 1 89 ? -2.356 -19.501 -7.100 1.00 70.72 120 SER A N 1
ATOM 621 C CA . SER A 1 89 ? -1.310 -18.584 -7.536 1.00 68.62 120 SER A CA 1
ATOM 622 C C . SER A 1 89 ? -1.668 -17.138 -7.203 1.00 65.93 120 SER A C 1
ATOM 623 O O . SER A 1 89 ? -0.826 -16.372 -6.736 1.00 64.25 120 SER A O 1
ATOM 626 N N . ARG A 1 90 ? -2.922 -16.772 -7.451 1.00 66.95 121 ARG A N 1
ATOM 627 C CA . ARG A 1 90 ? -3.399 -15.418 -7.186 1.00 66.44 121 ARG A CA 1
ATOM 628 C C . ARG A 1 90 ? -4.733 -15.434 -6.442 1.00 71.46 121 ARG A C 1
ATOM 629 O O . ARG A 1 90 ? -5.790 -15.285 -7.054 1.00 78.00 121 ARG A O 1
ATOM 637 N N . PRO A 1 91 ? -4.685 -15.611 -5.113 1.00 69.86 122 PRO A N 1
ATOM 638 C CA . PRO A 1 91 ? -5.900 -15.690 -4.295 1.00 64.09 122 PRO A CA 1
ATOM 639 C C . PRO A 1 91 ? -6.604 -14.345 -4.127 1.00 70.22 122 PRO A C 1
ATOM 640 O O . PRO A 1 91 ? -7.834 -14.302 -4.102 1.00 78.63 122 PRO A O 1
ATOM 644 N N . LEU A 1 92 ? -5.834 -13.268 -4.017 1.00 70.54 123 LEU A N 1
ATOM 645 C CA . LEU A 1 92 ? -6.397 -11.943 -3.778 1.00 65.27 123 LEU A CA 1
ATOM 646 C C . LEU A 1 92 ? -7.153 -11.415 -4.993 1.00 66.85 123 LEU A C 1
ATOM 647 O O . LEU A 1 92 ? -8.102 -10.643 -4.856 1.00 69.56 123 LEU A O 1
ATOM 652 N N . ASP A 1 93 ? -6.731 -11.835 -6.180 1.00 64.69 124 ASP A N 1
ATOM 653 C CA . ASP A 1 93 ? -7.355 -11.376 -7.415 1.00 59.08 124 ASP A CA 1
ATOM 654 C C . ASP A 1 93 ? -8.617 -12.171 -7.737 1.00 63.16 124 ASP A C 1
ATOM 655 O O . ASP A 1 93 ? -9.557 -11.645 -8.332 1.00 60.66 124 ASP A O 1
ATOM 660 N N . TYR A 1 94 ? -8.635 -13.438 -7.338 1.00 59.60 125 TYR A N 1
ATOM 661 C CA . TYR A 1 94 ? -9.750 -14.323 -7.660 1.00 60.84 125 TYR A CA 1
ATOM 662 C C . TYR A 1 94 ? -10.529 -14.746 -6.419 1.00 62.48 125 TYR A C 1
ATOM 663 O O . TYR A 1 94 ? -10.354 -15.854 -5.909 1.00 74.07 125 TYR A O 1
ATOM 672 N N . THR A 1 95 ? -11.395 -13.857 -5.943 1.00 64.39 126 THR A N 1
ATOM 673 C CA . THR A 1 95 ? -12.227 -14.137 -4.777 1.00 64.55 126 THR A CA 1
ATOM 674 C C . THR A 1 95 ? -13.699 -14.247 -5.163 1.00 64.08 126 THR A C 1
ATOM 675 O O . THR A 1 95 ? -14.555 -14.503 -4.317 1.00 75.23 126 THR A O 1
ATOM 679 N N . PHE A 1 96 ? -13.984 -14.054 -6.447 1.00 59.91 127 PHE A N 1
ATOM 680 C CA . PHE A 1 96 ? -15.355 -14.063 -6.944 1.00 53.16 127 PHE A CA 1
ATOM 681 C C . PHE A 1 96 ? -15.843 -15.472 -7.269 1.00 53.03 127 PHE A C 1
ATOM 682 O O . PHE A 1 96 ? -16.952 -15.653 -7.771 1.00 54.31 127 PHE A O 1
ATOM 690 N N . VAL A 1 97 ? -15.009 -16.467 -6.987 1.00 57.47 128 VAL A N 1
ATOM 691 C CA . VAL A 1 97 ? -15.375 -17.856 -7.232 1.00 62.13 128 VAL A CA 1
ATOM 692 C C . VAL A 1 97 ? -15.554 -18.610 -5.921 1.00 65.46 128 VAL A C 1
ATOM 693 O O . VAL A 1 97 ? -14.609 -18.744 -5.145 1.00 69.52 128 VAL A O 1
ATOM 697 N N . PRO A 1 98 ? -16.775 -19.102 -5.667 1.00 68.87 129 PRO A N 1
ATOM 698 C CA . PRO A 1 98 ? -17.037 -19.909 -4.473 1.00 69.78 129 PRO A CA 1
ATOM 699 C C . PRO A 1 98 ? -16.259 -21.219 -4.520 1.00 74.25 129 PRO A C 1
ATOM 700 O O . PRO A 1 98 ? -16.075 -21.768 -5.606 1.00 72.03 129 PRO A O 1
ATOM 704 N N . ARG A 1 99 ? -15.799 -21.694 -3.365 1.00 87.61 130 ARG A N 1
ATOM 705 C CA . ARG A 1 99 ? -15.028 -22.932 -3.286 1.00 88.53 130 ARG A CA 1
ATOM 706 C C . ARG A 1 99 ? -15.766 -24.082 -3.960 1.00 84.07 130 ARG A C 1
ATOM 707 O O . ARG A 1 99 ? -16.945 -24.310 -3.697 1.00 87.07 130 ARG A O 1
ATOM 715 N N . THR A 1 100 ? -15.068 -24.801 -4.834 1.00 77.83 131 THR A N 1
ATOM 716 C CA . THR A 1 100 ? -15.692 -25.864 -5.613 1.00 77.90 131 THR A CA 1
ATOM 717 C C . THR A 1 100 ? -14.900 -27.167 -5.535 1.00 82.27 131 THR A C 1
ATOM 718 O O . THR A 1 100 ? -13.669 -27.165 -5.596 1.00 79.24 131 THR A O 1
ATOM 722 N N . TRP A 1 101 ? -15.616 -28.278 -5.397 1.00 89.53 132 TRP A N 1
ATOM 723 C CA . TRP A 1 101 ? -14.992 -29.594 -5.304 1.00 97.91 132 TRP A CA 1
ATOM 724 C C . TRP A 1 101 ? -15.524 -30.540 -6.375 1.00 99.46 132 TRP A C 1
ATOM 725 O O . TRP A 1 101 ? -16.712 -30.865 -6.397 1.00 102.36 132 TRP A O 1
ATOM 736 N N . ILE A 1 102 ? -14.637 -30.982 -7.259 1.00 96.32 133 ILE A N 1
ATOM 737 C CA . ILE A 1 102 ? -15.015 -31.862 -8.358 1.00 92.81 133 ILE A CA 1
ATOM 738 C C . ILE A 1 102 ? -15.029 -33.327 -7.926 1.00 104.44 133 ILE A C 1
ATOM 739 O O . ILE A 1 102 ? -14.046 -33.834 -7.386 1.00 109.92 133 ILE A O 1
ATOM 744 N N . PHE A 1 103 ? -16.153 -33.999 -8.160 1.00 100.30 134 PHE A N 1
ATOM 745 C CA . PHE A 1 103 ? -16.294 -35.412 -7.816 1.00 102.59 134 PHE A CA 1
ATOM 746 C C . PHE A 1 103 ? -16.292 -36.265 -9.083 1.00 102.49 134 PHE A C 1
ATOM 747 O O . PHE A 1 103 ? -16.709 -35.800 -10.143 1.00 104.13 134 PHE A O 1
ATOM 755 N N . PRO A 1 104 ? -15.827 -37.522 -8.982 1.00 101.22 135 PRO A N 1
ATOM 756 C CA . PRO A 1 104 ? -15.308 -38.173 -7.776 1.00 102.38 135 PRO A CA 1
ATOM 757 C C . PRO A 1 104 ? -13.793 -38.038 -7.640 1.00 102.86 135 PRO A C 1
ATOM 758 O O . PRO A 1 104 ? -13.102 -39.028 -7.403 1.00 110.07 135 PRO A O 1
ATOM 762 N N . ALA A 1 105 ? -13.289 -36.820 -7.797 1.00 98.67 136 ALA A N 1
ATOM 763 C CA . ALA A 1 105 ? -11.854 -36.574 -7.734 1.00 98.10 136 ALA A CA 1
ATOM 764 C C . ALA A 1 105 ? -11.449 -35.968 -6.394 1.00 102.09 136 ALA A C 1
ATOM 765 O O . ALA A 1 105 ? -10.500 -36.426 -5.756 1.00 102.65 136 ALA A O 1
ATOM 767 N N . GLU A 1 106 ? -12.177 -34.939 -5.972 1.00 102.95 137 GLU A N 1
ATOM 768 C CA . GLU A 1 106 ? -11.860 -34.228 -4.740 1.00 107.10 137 GLU A CA 1
ATOM 769 C C . GLU A 1 106 ? -12.791 -34.634 -3.607 1.00 106.95 137 GLU A C 1
ATOM 770 O O . GLU A 1 106 ? -13.256 -33.790 -2.839 1.00 106.46 137 GLU A O 1
ATOM 776 N N . TYR A 1 107 ? -13.059 -35.931 -3.507 1.00 105.72 138 TYR A N 1
ATOM 777 C CA . TYR A 1 107 ? -13.919 -36.449 -2.453 1.00 100.33 138 TYR A CA 1
ATOM 778 C C . TYR A 1 107 ? -13.222 -36.370 -1.099 1.00 104.79 138 TYR A C 1
ATOM 779 O O . TYR A 1 107 ? -13.769 -35.819 -0.140 1.00 111.93 138 TYR A O 1
ATOM 781 N N . THR A 1 108 ? -12.015 -36.925 -1.031 1.00 103.07 139 THR A N 1
ATOM 782 C CA . THR A 1 108 ? -11.242 -36.944 0.206 1.00 100.38 139 THR A CA 1
ATOM 783 C C . THR A 1 108 ? -10.863 -35.536 0.654 1.00 97.54 139 THR A C 1
ATOM 784 O O . THR A 1 108 ? -10.885 -35.230 1.847 1.00 101.78 139 THR A O 1
ATOM 786 N N . GLN A 1 109 ? -10.512 -34.686 -0.307 1.00 92.68 140 GLN A N 1
ATOM 787 C CA . GLN A 1 109 ? -10.168 -33.302 -0.015 1.00 91.71 140 GLN A CA 1
ATOM 788 C C . GLN A 1 109 ? -11.362 -32.563 0.596 1.00 93.15 140 GLN A C 1
ATOM 789 O O . GLN A 1 109 ? -11.192 -31.736 1.496 1.00 95.79 140 GLN A O 1
ATOM 795 N N . PHE A 1 110 ? -12.562 -32.870 0.104 1.00 89.57 141 PHE A N 1
ATOM 796 C CA . PHE A 1 110 ? -13.787 -32.240 0.591 1.00 87.32 141 PHE A CA 1
ATOM 797 C C . PHE A 1 110 ? -14.146 -32.718 1.991 1.00 92.89 141 PHE A C 1
ATOM 798 O O . PHE A 1 110 ? -14.641 -31.945 2.813 1.00 93.85 141 PHE A O 1
ATOM 806 N N . GLN A 1 111 ? -13.914 -34.000 2.249 1.00 98.46 142 GLN A N 1
ATOM 807 C CA . GLN A 1 111 ? -14.184 -34.570 3.560 1.00 104.18 142 GLN A CA 1
ATOM 808 C C . GLN 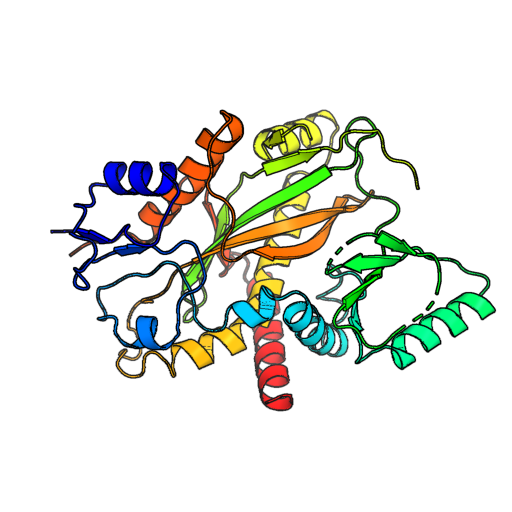A 1 111 ? -13.298 -33.930 4.623 1.00 106.32 142 GLN A C 1
ATOM 809 O O . GLN A 1 111 ? -13.736 -33.708 5.751 1.00 108.11 142 GLN A O 1
ATOM 815 N N . ASN A 1 112 ? -12.057 -33.623 4.259 1.00 106.04 143 ASN A N 1
ATOM 816 C CA . ASN A 1 112 ? -11.127 -33.006 5.199 1.00 107.43 143 ASN A CA 1
ATOM 817 C C . ASN A 1 112 ? -11.556 -31.599 5.593 1.00 104.24 143 ASN A C 1
ATOM 818 O O . ASN A 1 112 ? -11.385 -31.188 6.741 1.00 107.55 143 ASN A O 1
ATOM 823 N N . TYR A 1 113 ? -12.118 -30.866 4.639 1.00 99.06 144 TYR A N 1
ATOM 824 C CA . TYR A 1 113 ? -12.615 -29.523 4.904 1.00 94.63 144 TYR A CA 1
ATOM 825 C C . TYR A 1 113 ? -13.801 -29.563 5.863 1.00 95.83 144 TYR A C 1
ATOM 826 O O . TYR A 1 113 ? -13.979 -28.664 6.685 1.00 102.34 144 TYR A O 1
ATOM 835 N N . VAL A 1 114 ? -14.607 -30.615 5.754 1.00 91.12 145 VAL A N 1
ATOM 836 C CA . VAL A 1 114 ? -15.730 -30.814 6.662 1.00 89.53 145 VAL A CA 1
ATOM 837 C C . VAL A 1 114 ? -15.230 -31.203 8.048 1.00 97.94 145 VAL A C 1
ATOM 838 O O . VAL A 1 114 ? -15.821 -30.829 9.061 1.00 101.79 145 VAL A O 1
ATOM 840 N N . LYS A 1 115 ? -14.134 -31.955 8.084 1.00 102.15 146 LYS A N 1
ATOM 841 C CA . LYS A 1 115 ? -13.544 -32.398 9.342 1.00 108.01 146 LYS A CA 1
ATOM 842 C C . LYS A 1 115 ? -13.049 -31.214 10.166 1.00 110.40 146 LYS A C 1
ATOM 843 O O . LYS A 1 115 ? -13.277 -31.150 11.375 1.00 116.75 146 LYS A O 1
ATOM 845 N N . GLU A 1 116 ? -1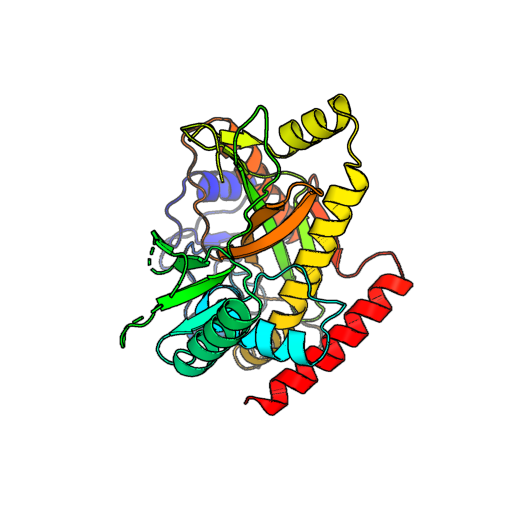2.372 -30.280 9.506 1.00 107.47 147 GLU A N 1
ATOM 846 C CA . GLU A 1 116 ? -11.871 -29.085 10.175 1.00 109.28 147 GLU A CA 1
ATOM 847 C C . GLU A 1 116 ? -13.024 -28.195 10.626 1.00 108.80 147 GLU A C 1
ATOM 848 O O . GLU A 1 116 ? -12.992 -27.624 11.717 1.00 114.03 147 GLU A O 1
ATOM 850 N N . LEU A 1 117 ? -14.045 -28.086 9.781 1.00 102.03 148 LEU A N 1
ATOM 851 C CA . LEU A 1 117 ? -15.218 -27.278 10.091 1.00 97.55 148 LEU A CA 1
ATOM 852 C C . LEU A 1 117 ? -15.983 -27.848 11.282 1.00 100.90 148 LEU A C 1
ATOM 853 O O . LEU A 1 117 ? -16.586 -27.104 12.057 1.00 105.44 148 LEU A O 1
ATOM 855 N N . LYS A 1 118 ? -15.953 -29.169 11.421 1.00 101.84 149 LYS A N 1
ATOM 856 C CA . LYS A 1 118 ? -16.628 -29.839 12.525 1.00 107.68 149 LYS A CA 1
ATOM 857 C C . LYS A 1 118 ? -15.918 -29.567 13.848 1.00 113.77 149 LYS A C 1
ATOM 858 O O . LYS A 1 118 ? -16.555 -29.250 14.852 1.00 113.77 149 LYS A O 1
ATOM 860 N N . LYS A 1 119 ? -14.594 -29.692 13.837 1.00 113.01 150 LYS A N 1
ATOM 861 C CA . LYS A 1 119 ? -13.788 -29.463 15.032 1.00 116.35 150 LYS A CA 1
ATOM 862 C C . LYS A 1 119 ? -13.837 -28.000 15.464 1.00 116.26 150 LYS A C 1
ATOM 863 O O . LYS A 1 119 ? -13.721 -27.689 16.649 1.00 123.21 150 LYS A O 1
ATOM 865 N N . LYS A 1 120 ? -14.012 -27.108 14.495 1.00 108.50 151 LYS A N 1
ATOM 866 C CA . LYS A 1 120 ? -14.085 -25.678 14.772 1.00 109.45 151 LYS A CA 1
ATOM 867 C C . LYS A 1 120 ? -15.495 -25.269 15.189 1.00 115.26 151 LYS A C 1
ATOM 868 O O . LYS A 1 120 ? -15.772 -24.084 15.388 1.00 117.01 151 LYS A O 1
ATOM 870 N N . ARG A 1 121 ? -16.376 -26.260 15.310 1.00 118.52 152 ARG A N 1
ATOM 871 C CA . ARG A 1 121 ? -17.770 -26.052 15.706 1.00 123.62 152 ARG A CA 1
ATOM 872 C C . ARG A 1 121 ? -18.495 -25.072 14.787 1.00 117.05 152 ARG A C 1
ATOM 873 O O . ARG A 1 121 ? -19.456 -24.420 15.196 1.00 122.65 152 ARG A O 1
ATOM 875 N N . LYS A 1 122 ? -18.037 -24.978 13.543 1.00 108.40 153 LYS A N 1
ATOM 876 C CA . LYS A 1 122 ? -18.654 -24.090 12.565 1.00 96.02 153 LYS A CA 1
ATOM 877 C C . LYS A 1 122 ? -19.466 -24.883 11.546 1.00 94.08 153 LYS A C 1
ATOM 878 O O . LYS A 1 122 ? -19.238 -26.078 11.353 1.00 87.36 153 LYS A O 1
ATOM 880 N N . GLN A 1 123 ? -20.413 -24.214 10.896 1.00 88.78 154 GLN A N 1
ATOM 881 C CA . GLN A 1 123 ? -21.280 -24.870 9.925 1.00 94.06 154 GLN A CA 1
ATOM 882 C C . GLN A 1 123 ? -21.395 -24.070 8.630 1.00 95.26 154 GLN A C 1
ATOM 883 O O . GLN A 1 123 ? -21.420 -22.839 8.648 1.00 96.88 154 GLN A O 1
ATOM 885 N N . LYS A 1 124 ? -21.462 -24.782 7.509 1.00 93.16 155 LYS A N 1
ATOM 886 C CA . LYS A 1 124 ? -21.626 -24.157 6.201 1.00 89.79 155 LYS A CA 1
ATOM 887 C C . LYS A 1 124 ? -22.566 -24.977 5.323 1.00 91.97 155 LYS A C 1
ATOM 888 O O . LYS A 1 124 ? -22.688 -26.190 5.491 1.00 98.80 155 LYS A O 1
ATOM 891 N N . THR A 1 125 ? -23.229 -24.307 4.386 1.00 85.31 156 THR A N 1
ATOM 892 C CA . THR A 1 125 ? -24.122 -24.978 3.450 1.00 84.95 156 THR A CA 1
ATOM 893 C C . THR A 1 125 ? -23.394 -25.244 2.136 1.00 82.16 156 THR A C 1
ATOM 894 O O . THR A 1 125 ? -22.514 -24.479 1.743 1.00 80.03 156 THR A O 1
ATOM 898 N N . PHE A 1 126 ? -23.755 -26.333 1.464 1.00 79.30 157 PHE A N 1
ATOM 899 C CA . PHE A 1 126 ? -23.127 -26.689 0.197 1.00 83.01 157 PHE A CA 1
ATOM 900 C C . PHE A 1 126 ? -24.166 -27.076 -0.849 1.00 84.64 157 PHE A C 1
ATOM 901 O O . PHE A 1 126 ? -25.134 -27.773 -0.548 1.00 89.01 157 PHE A O 1
ATOM 909 N N . ILE A 1 127 ? -23.960 -26.620 -2.080 1.00 77.35 158 ILE A N 1
ATOM 910 C CA . ILE A 1 127 ? -24.862 -26.945 -3.177 1.00 76.74 158 ILE A CA 1
ATOM 911 C C . ILE A 1 127 ? -24.225 -27.993 -4.089 1.00 80.55 158 ILE A C 1
ATOM 912 O O . ILE A 1 127 ? -23.012 -27.993 -4.303 1.00 74.68 158 ILE A O 1
ATOM 917 N N . VAL A 1 128 ? -25.047 -28.903 -4.602 1.00 87.40 159 VAL A N 1
ATOM 918 C CA . VAL A 1 128 ? -24.566 -29.966 -5.475 1.00 94.60 159 VAL A CA 1
ATOM 919 C C . VAL A 1 128 ? -25.121 -29.789 -6.885 1.00 94.82 159 VAL A C 1
ATOM 920 O O . VAL A 1 128 ? -26.335 -29.788 -7.086 1.00 98.05 159 VAL A O 1
ATOM 924 N N . LYS A 1 129 ? -24.228 -29.637 -7.858 1.00 93.80 160 LYS A N 1
ATOM 925 C CA . LYS A 1 129 ? -24.640 -29.400 -9.236 1.00 92.68 160 LYS A CA 1
ATOM 926 C C . LYS A 1 129 ? -24.364 -30.609 -10.125 1.00 97.73 160 LYS A C 1
ATOM 927 O O . LYS A 1 129 ? -23.432 -31.373 -9.874 1.00 100.19 160 LYS A O 1
ATOM 933 N N . PRO A 1 130 ? -25.185 -30.783 -11.171 1.00 99.17 161 PRO A N 1
ATOM 934 C CA . PRO A 1 130 ? -25.089 -31.885 -12.134 1.00 104.70 161 PRO A CA 1
ATOM 935 C C . PRO A 1 130 ? -23.762 -31.885 -12.889 1.00 105.86 161 PRO A C 1
ATOM 936 O O . PRO A 1 130 ? -23.212 -30.810 -13.128 1.00 102.82 161 PRO A O 1
ATOM 938 N N . ILE A 1 139 ? -30.078 -30.981 -8.771 1.00 121.59 170 ILE A N 1
ATOM 939 C CA . ILE A 1 139 ? -29.427 -29.988 -7.925 1.00 117.40 170 ILE A CA 1
ATOM 940 C C . ILE A 1 139 ? -30.045 -29.958 -6.530 1.00 112.03 170 ILE A C 1
ATOM 941 O O . ILE A 1 139 ? -31.258 -29.811 -6.383 1.00 118.86 170 ILE A O 1
ATOM 946 N N . SER A 1 140 ? -29.207 -30.096 -5.506 1.00 100.16 171 SER A N 1
ATOM 947 C CA . SER A 1 140 ? -29.689 -30.106 -4.130 1.00 94.48 171 SER A CA 1
ATOM 948 C C . SER A 1 140 ? -28.677 -29.506 -3.159 1.00 90.69 171 SER A C 1
ATOM 949 O O . SER A 1 140 ? -27.503 -29.338 -3.491 1.00 82.12 171 SER A O 1
ATOM 951 N N . LEU A 1 141 ? -29.145 -29.186 -1.956 1.00 94.48 172 LEU A N 1
ATOM 952 C CA . LEU A 1 141 ? -28.289 -28.630 -0.913 1.00 92.80 172 LEU A CA 1
ATOM 953 C C . LEU A 1 141 ? -27.803 -29.716 0.039 1.00 94.06 172 LEU A C 1
ATOM 954 O O . LEU A 1 141 ? -28.278 -30.851 -0.002 1.00 99.82 172 LEU A O 1
ATOM 959 N N . ILE A 1 142 ? -26.857 -29.356 0.899 1.00 93.80 173 ILE A N 1
ATOM 960 C CA . ILE A 1 142 ? -26.319 -30.283 1.887 1.00 91.62 173 ILE A CA 1
ATOM 961 C C . ILE A 1 142 ? -25.546 -29.530 2.961 1.00 95.09 173 ILE A C 1
ATOM 962 O O . ILE A 1 142 ? -24.935 -28.497 2.687 1.00 92.89 173 ILE A O 1
ATOM 964 N N . ARG A 1 143 ? -25.576 -30.048 4.183 1.00 107.47 174 ARG A N 1
ATOM 965 C CA . ARG A 1 143 ? -24.860 -29.416 5.282 1.00 108.76 174 ARG A CA 1
ATOM 966 C C . ARG A 1 143 ? -23.819 -30.363 5.867 1.00 108.75 174 ARG A C 1
ATOM 967 O O . ARG A 1 143 ? -23.517 -30.307 7.060 1.00 116.24 174 ARG A O 1
ATOM 972 N N . ASN A 1 144 ? -23.279 -31.226 5.010 1.00 100.60 175 ASN A N 1
ATOM 973 C CA . ASN A 1 144 ? -22.239 -32.178 5.392 1.00 94.44 175 ASN A CA 1
ATOM 974 C C . ASN A 1 144 ? -22.641 -33.039 6.585 1.00 104.01 175 ASN A C 1
ATOM 975 O O . ASN A 1 144 ? -22.673 -34.269 6.493 1.00 107.51 175 ASN A O 1
ATOM 977 N N . SER A 1 150 ? -19.561 -41.510 -2.645 1.00 105.72 181 SER A N 1
ATOM 978 C CA . SER A 1 150 ? -20.132 -41.595 -3.984 1.00 109.31 181 SER A CA 1
ATOM 979 C C . SER A 1 150 ? -19.041 -41.609 -5.050 1.00 116.32 181 SER A C 1
ATOM 980 O O . SER A 1 150 ? -17.917 -41.168 -4.810 1.00 108.27 181 SER A O 1
ATOM 983 N N . GLN A 1 151 ? -19.381 -42.121 -6.229 1.00 128.20 182 GLN A N 1
ATOM 984 C CA . GLN A 1 151 ? -18.434 -42.198 -7.334 1.00 134.26 182 GLN A CA 1
ATOM 985 C C . GLN A 1 151 ? -19.046 -41.656 -8.621 1.00 137.77 182 GLN A C 1
ATOM 986 O O . GLN A 1 151 ? -18.781 -42.166 -9.710 1.00 139.83 182 GLN A O 1
ATOM 988 N N . ASP A 1 152 ? -19.869 -40.620 -8.489 1.00 136.36 183 ASP A N 1
ATOM 989 C CA . ASP A 1 152 ? -20.518 -40.006 -9.641 1.00 134.42 183 ASP A CA 1
ATOM 990 C C . ASP A 1 152 ? -19.831 -38.701 -10.027 1.00 126.16 183 ASP A C 1
ATOM 991 O O . ASP A 1 152 ? -19.147 -38.083 -9.211 1.00 128.19 183 ASP A O 1
ATOM 993 N N . HIS A 1 153 ? -20.016 -38.287 -11.276 1.00 118.29 184 HIS A N 1
ATOM 994 C CA . HIS A 1 153 ? -19.390 -37.071 -11.781 1.00 104.13 184 HIS A CA 1
ATOM 995 C C . HIS A 1 153 ? -20.204 -35.832 -11.423 1.00 99.16 184 HIS A C 1
ATOM 996 O O . HIS A 1 153 ? -20.920 -35.284 -12.260 1.00 95.97 184 HIS A O 1
ATOM 998 N N . LEU A 1 154 ? -20.087 -35.396 -10.173 1.00 96.56 185 LEU A N 1
ATOM 999 C CA . LEU A 1 154 ? -20.777 -34.199 -9.709 1.00 94.21 185 LEU A CA 1
ATOM 1000 C C . LEU A 1 154 ? -19.778 -33.177 -9.182 1.00 92.73 185 LEU A C 1
ATOM 1001 O O . LEU A 1 154 ? -18.578 -33.446 -9.118 1.00 97.62 185 LEU A O 1
ATOM 1004 N N . ILE A 1 155 ? -20.275 -32.002 -8.810 1.00 88.39 186 ILE A N 1
ATOM 1005 C CA . ILE A 1 155 ? -19.426 -30.975 -8.218 1.00 86.09 186 ILE A CA 1
ATOM 1006 C C . ILE A 1 155 ? -20.057 -30.399 -6.955 1.00 81.38 186 ILE A C 1
ATOM 1007 O O . ILE A 1 155 ? -21.263 -30.156 -6.900 1.00 80.59 186 ILE A O 1
ATOM 1012 N N . VAL A 1 156 ? -19.229 -30.191 -5.937 1.00 76.38 187 VAL A N 1
ATOM 1013 C CA . VAL A 1 156 ? -19.680 -29.604 -4.684 1.00 76.60 187 VAL A CA 1
ATOM 1014 C C . VAL A 1 156 ? -19.177 -28.171 -4.567 1.00 82.45 187 VAL A C 1
ATOM 1015 O O . VAL A 1 156 ? -17.996 -27.903 -4.775 1.00 84.80 187 VAL A O 1
ATOM 1019 N N . GLN A 1 157 ? -20.078 -27.254 -4.233 1.00 81.25 188 GLN A N 1
ATOM 1020 C CA . GLN A 1 157 ? -19.735 -25.840 -4.156 1.00 80.66 188 GLN A CA 1
ATOM 1021 C C . GLN A 1 157 ? -20.292 -25.216 -2.883 1.00 81.51 188 GLN A C 1
ATOM 1022 O O . GLN A 1 157 ? -21.399 -25.547 -2.460 1.00 85.18 188 GLN A O 1
ATOM 1028 N N . GLU A 1 158 ? -19.522 -24.321 -2.268 1.00 78.31 189 GLU A N 1
ATOM 1029 C CA . GLU A 1 158 ? -19.994 -23.620 -1.079 1.00 77.09 189 GLU A CA 1
ATOM 1030 C C . GLU A 1 158 ? -21.190 -22.748 -1.443 1.00 74.27 189 GLU A C 1
ATOM 1031 O O . GLU A 1 158 ? -21.221 -22.121 -2.502 1.00 72.38 189 GLU A O 1
ATOM 1037 N N . TYR A 1 159 ? -22.184 -22.728 -0.565 1.00 75.41 190 TYR A N 1
ATOM 1038 C CA . TYR A 1 159 ? -23.432 -22.030 -0.847 1.00 71.46 190 TYR A CA 1
ATOM 1039 C C . TYR A 1 159 ? -23.406 -20.608 -0.303 1.00 73.14 190 TYR A C 1
ATOM 1040 O O . TYR A 1 159 ? -23.280 -20.408 0.906 1.00 86.81 190 TYR A O 1
ATOM 1049 N N . ILE A 1 160 ? -23.506 -19.624 -1.192 1.00 66.87 191 ILE A N 1
ATOM 1050 C CA . ILE A 1 160 ? -23.662 -18.238 -0.760 1.00 70.04 191 ILE A CA 1
ATOM 1051 C C . ILE A 1 160 ? -24.971 -18.120 0.021 1.00 72.00 191 ILE A C 1
ATOM 1052 O O . ILE A 1 160 ? -26.056 -18.114 -0.559 1.00 79.45 191 ILE A O 1
ATOM 1057 N N . GLU A 1 161 ? -24.858 -18.048 1.343 1.00 71.84 192 GLU A N 1
ATOM 1058 C CA . GLU A 1 161 ? -26.023 -18.118 2.218 1.00 80.55 192 GLU A CA 1
ATOM 1059 C C . GLU A 1 161 ? -26.760 -16.789 2.345 1.00 77.71 192 GLU A C 1
ATOM 1060 O O . GLU A 1 161 ? -27.971 -16.773 2.562 1.00 80.96 192 GLU A O 1
ATOM 1066 N N . LYS A 1 162 ? -26.041 -15.679 2.206 1.00 73.25 193 LYS A N 1
ATOM 1067 C CA . LYS A 1 162 ? -26.665 -14.361 2.282 1.00 65.33 193 LYS A CA 1
ATOM 1068 C C . LYS A 1 162 ? -26.584 -13.612 0.950 1.00 66.93 193 LYS A C 1
ATOM 1069 O O . LYS A 1 162 ? -25.766 -12.702 0.796 1.00 68.79 193 LYS A O 1
ATOM 1071 N N . PRO A 1 163 ? -27.442 -13.984 -0.014 1.00 66.02 194 PRO A N 1
ATOM 1072 C CA . PRO A 1 163 ? -27.477 -13.327 -1.322 1.00 64.43 194 PRO A CA 1
ATOM 1073 C C . PRO A 1 163 ? -28.166 -11.973 -1.254 1.00 62.47 194 PRO A C 1
ATOM 1074 O O . PRO A 1 163 ? -28.946 -11.736 -0.331 1.00 62.40 194 PRO A O 1
ATOM 1078 N N . PHE A 1 164 ? -27.887 -11.098 -2.215 1.00 59.05 195 PHE A N 1
ATOM 1079 C CA . PHE A 1 164 ? -28.593 -9.828 -2.285 1.00 62.40 195 PHE A CA 1
ATOM 1080 C C . PHE A 1 164 ? -30.060 -10.092 -2.584 1.00 67.89 195 PHE A C 1
ATOM 1081 O O . PHE A 1 164 ? -30.398 -10.682 -3.609 1.00 66.61 195 PHE A O 1
ATOM 1089 N N . LEU A 1 165 ? -30.930 -9.665 -1.679 1.00 69.45 196 LEU A N 1
ATOM 1090 C CA . LEU A 1 165 ? -32.356 -9.903 -1.837 1.00 71.54 196 LEU A CA 1
ATOM 1091 C C . LEU A 1 165 ? -33.056 -8.685 -2.422 1.00 73.68 196 LEU A C 1
ATOM 1092 O O . LEU A 1 165 ? -32.760 -7.546 -2.061 1.00 74.64 196 LEU A O 1
ATOM 1097 N N . MET A 1 166 ? -33.981 -8.942 -3.338 1.00 69.38 197 MET A N 1
ATOM 1098 C CA . MET A 1 166 ? -34.757 -7.885 -3.965 1.00 70.44 197 MET A CA 1
ATOM 1099 C C . MET A 1 166 ? -36.205 -7.977 -3.508 1.00 68.25 197 MET A C 1
ATOM 1100 O O . MET A 1 166 ? -36.967 -8.806 -4.008 1.00 71.72 197 MET A O 1
ATOM 1104 N N . GLU A 1 167 ? -36.569 -7.121 -2.556 1.00 74.22 198 GLU A N 1
ATOM 1105 C CA . GLU A 1 167 ? -37.870 -7.178 -1.895 1.00 80.04 198 GLU A CA 1
ATOM 1106 C C . GLU A 1 167 ? -38.068 -8.549 -1.254 1.00 76.38 198 GLU A C 1
ATOM 1107 O O . GLU A 1 167 ? -39.146 -9.136 -1.334 1.00 75.49 198 GLU A O 1
ATOM 1109 N N . GLY A 1 168 ? -37.010 -9.051 -0.625 1.00 72.01 199 GLY A N 1
ATOM 1110 C CA . GLY A 1 168 ? -37.050 -10.337 0.045 1.00 70.28 199 GLY A CA 1
ATOM 1111 C C . GLY A 1 168 ? -36.941 -11.516 -0.903 1.00 68.15 199 GLY A C 1
ATOM 1112 O O . GLY A 1 168 ? -37.270 -12.645 -0.539 1.00 73.27 199 GLY A O 1
ATOM 1113 N N . TYR A 1 169 ? -36.472 -11.258 -2.121 1.00 68.44 200 TYR A N 1
ATOM 1114 C CA . TYR A 1 169 ? -36.360 -12.308 -3.129 1.00 66.55 200 TYR A CA 1
ATOM 1115 C C . TYR A 1 169 ? -34.936 -12.497 -3.640 1.00 65.83 200 TYR A C 1
ATOM 1116 O O . TYR A 1 169 ? -34.239 -11.532 -3.953 1.00 64.50 200 TYR A O 1
ATOM 1125 N N . LYS A 1 170 ? -34.518 -13.755 -3.724 1.00 66.18 201 LYS A N 1
ATOM 1126 C CA . LYS A 1 170 ? -33.247 -14.111 -4.339 1.00 54.20 201 LYS A CA 1
ATOM 1127 C C . LYS A 1 170 ? -33.386 -14.056 -5.856 1.00 55.80 201 LYS A C 1
ATOM 1128 O O . LYS A 1 170 ? -34.422 -14.435 -6.401 1.00 58.37 201 LYS A O 1
ATOM 1134 N N . PHE A 1 171 ? -32.351 -13.576 -6.538 1.00 57.98 202 PHE A N 1
ATOM 1135 C CA . PHE A 1 171 ? -32.400 -13.456 -7.992 1.00 55.59 202 PHE A CA 1
ATOM 1136 C C . PHE A 1 171 ? -31.069 -13.818 -8.646 1.00 55.96 202 PHE A C 1
ATOM 1137 O O . PHE A 1 171 ? -30.030 -13.850 -7.989 1.00 53.44 202 PHE A O 1
ATOM 1145 N N . ASP A 1 172 ? -31.115 -14.092 -9.946 1.00 61.95 203 ASP A N 1
ATOM 1146 C CA . ASP A 1 172 ? -29.920 -14.437 -10.707 1.00 58.37 203 ASP A CA 1
ATOM 1147 C C . ASP A 1 172 ? -29.610 -13.379 -11.758 1.00 57.95 203 ASP A C 1
ATOM 1148 O O . ASP A 1 172 ? -30.517 -12.794 -12.349 1.00 57.26 203 ASP A O 1
ATOM 1153 N N . LEU A 1 173 ? -28.323 -13.139 -11.989 1.00 56.65 204 LEU A N 1
ATOM 1154 C CA . LEU A 1 173 ? -27.898 -12.201 -13.020 1.00 48.60 204 LEU A CA 1
ATOM 1155 C C . LEU A 1 173 ? -27.344 -12.924 -14.238 1.00 51.31 204 LEU A C 1
ATOM 1156 O O . LEU A 1 173 ? -26.439 -13.751 -14.133 1.00 60.60 204 LEU A O 1
ATOM 1161 N N . ARG A 1 174 ? -27.900 -12.600 -15.398 1.00 54.50 205 ARG A N 1
ATOM 1162 C CA . ARG A 1 174 ? -27.381 -13.091 -16.666 1.00 48.55 205 ARG A CA 1
ATOM 1163 C C . ARG A 1 174 ? -26.855 -11.915 -17.482 1.00 49.62 205 ARG A C 1
ATOM 1164 O O . ARG A 1 174 ? -27.625 -11.159 -18.077 1.00 58.55 205 ARG A O 1
ATOM 1172 N N . ILE A 1 175 ? -25.537 -11.749 -17.475 1.00 53.66 206 ILE A N 1
ATOM 1173 C CA . ILE A 1 175 ? -24.894 -10.716 -18.275 1.00 48.28 206 ILE A CA 1
ATOM 1174 C C . ILE A 1 175 ? -24.343 -11.323 -19.557 1.00 47.89 206 ILE A C 1
ATOM 1175 O O . ILE A 1 175 ? -24.024 -12.512 -19.605 1.00 47.45 206 ILE A O 1
ATOM 1180 N N . TYR A 1 176 ? -24.234 -10.504 -20.596 1.00 49.64 207 TYR A N 1
ATOM 1181 C CA . TYR A 1 176 ? -23.765 -10.984 -21.889 1.00 48.16 207 TYR A CA 1
ATOM 1182 C C . TYR A 1 176 ? -22.405 -10.403 -22.250 1.00 51.41 207 TYR A C 1
ATOM 1183 O O . TYR A 1 176 ? -22.208 -9.188 -22.235 1.00 54.10 207 TYR A O 1
ATOM 1192 N N . ILE A 1 177 ? -21.471 -11.290 -22.577 1.00 47.80 208 ILE A N 1
ATOM 1193 C CA . ILE A 1 177 ? -20.099 -10.898 -22.872 1.00 44.65 208 ILE A CA 1
ATOM 1194 C C . ILE A 1 177 ? -19.736 -11.162 -24.329 1.00 47.41 208 ILE A C 1
ATOM 1195 O O . ILE A 1 177 ? -19.893 -12.277 -24.825 1.00 51.96 208 ILE A O 1
ATOM 1200 N N . LEU A 1 178 ? -19.254 -10.128 -25.013 1.00 50.27 209 LEU A N 1
ATOM 1201 C CA . LEU A 1 178 ? -18.797 -10.270 -26.389 1.00 46.74 209 LEU A CA 1
ATOM 1202 C C . LEU A 1 178 ? -17.275 -10.321 -26.459 1.00 47.59 209 LEU A C 1
ATOM 1203 O O . LEU A 1 178 ? -16.595 -9.344 -26.145 1.00 45.09 209 LEU A O 1
ATOM 1208 N N . VAL A 1 179 ? -16.748 -11.471 -26.864 1.00 46.54 210 VAL A N 1
ATOM 1209 C CA . VAL A 1 179 ? -15.321 -11.613 -27.112 1.00 46.33 210 VAL A CA 1
ATOM 1210 C C . VAL A 1 179 ? -15.083 -11.631 -28.617 1.00 48.22 210 VAL A C 1
ATOM 1211 O O . VAL A 1 179 ? -15.486 -12.569 -29.302 1.00 45.99 210 VAL A O 1
ATOM 1215 N N . THR A 1 180 ? -14.440 -10.589 -29.132 1.00 48.19 211 THR A N 1
ATOM 1216 C CA . THR A 1 180 ? -14.252 -10.457 -30.572 1.00 52.35 211 THR A CA 1
ATOM 1217 C C . THR A 1 180 ? -12.927 -11.049 -31.043 1.00 52.31 211 THR A C 1
ATOM 1218 O O . THR A 1 180 ? -12.783 -11.409 -32.211 1.00 59.64 211 THR A O 1
ATOM 1222 N N . SER A 1 181 ? -11.965 -11.158 -30.132 1.00 58.81 212 SER A N 1
ATOM 1223 C CA . SER A 1 181 ? -10.650 -11.681 -30.485 1.00 54.81 212 SER A CA 1
ATOM 1224 C C . SER A 1 181 ? -9.888 -12.193 -29.268 1.00 46.08 212 SER A C 1
ATOM 1225 O O . SER A 1 181 ? -10.063 -11.691 -28.158 1.00 53.31 212 SER A O 1
ATOM 1228 N N . CYS A 1 182 ? -9.042 -13.195 -29.485 1.00 44.64 213 CYS A N 1
ATOM 1229 C CA . CYS A 1 182 ? -8.185 -13.722 -28.429 1.00 50.10 213 CYS A CA 1
ATOM 1230 C C . CYS A 1 182 ? -6.736 -13.326 -28.685 1.00 51.24 213 CYS A C 1
ATOM 1231 O O . CYS A 1 182 ? -5.849 -13.615 -27.880 1.00 59.29 213 CYS A O 1
ATOM 1234 N N . ASP A 1 183 ? -6.508 -12.660 -29.813 1.00 50.52 214 ASP A N 1
ATOM 1235 C CA . ASP A 1 183 ? -5.169 -12.234 -30.199 1.00 52.53 214 ASP A CA 1
ATOM 1236 C C . ASP A 1 183 ? -5.225 -11.098 -31.218 1.00 49.15 214 ASP A C 1
ATOM 1237 O O . ASP A 1 183 ? -5.321 -11.346 -32.418 1.00 58.98 214 ASP A O 1
ATOM 1242 N N . PRO A 1 184 ? -5.175 -9.843 -30.741 1.00 49.17 215 PRO A N 1
ATOM 1243 C CA . PRO A 1 184 ? -5.117 -9.472 -29.322 1.00 42.83 215 PRO A CA 1
ATOM 1244 C C . PRO A 1 184 ? -6.472 -9.592 -28.631 1.00 51.22 215 PRO A C 1
ATOM 1245 O O . PRO A 1 184 ? -7.509 -9.470 -29.282 1.00 57.61 215 PRO A O 1
ATOM 1249 N N . LEU A 1 185 ? -6.452 -9.831 -27.324 1.00 56.62 216 LEU A N 1
ATOM 1250 C CA . LEU A 1 185 ? -7.674 -10.048 -26.560 1.00 44.03 216 LEU A CA 1
ATOM 1251 C C . LEU A 1 185 ? -8.555 -8.803 -26.517 1.00 48.02 216 LEU A C 1
ATOM 1252 O O . LEU A 1 185 ? -8.107 -7.726 -26.123 1.00 55.38 216 LEU A O 1
ATOM 1257 N N . LYS A 1 186 ? -9.809 -8.958 -26.933 1.00 44.35 217 LYS A N 1
ATOM 1258 C CA . LYS A 1 186 ? -10.777 -7.867 -26.894 1.00 45.18 217 LYS A CA 1
ATOM 1259 C C . LYS A 1 186 ? -12.098 -8.346 -26.302 1.00 46.15 217 LYS A C 1
ATOM 1260 O O . LYS A 1 186 ? -12.759 -9.222 -26.861 1.00 47.67 217 LYS A O 1
ATOM 1263 N N . ILE A 1 187 ? -12.476 -7.766 -25.168 1.00 41.39 218 ILE A N 1
ATOM 1264 C CA . ILE A 1 187 ? -13.664 -8.200 -24.441 1.00 39.97 218 ILE A CA 1
ATOM 1265 C C . ILE A 1 187 ? -14.649 -7.053 -24.239 1.00 44.87 218 ILE A C 1
ATOM 1266 O O . ILE A 1 187 ? -14.273 -5.972 -23.785 1.00 43.59 218 ILE A O 1
ATOM 1271 N N . PHE A 1 188 ? -15.912 -7.299 -24.574 1.00 46.30 219 PHE A N 1
ATOM 1272 C CA . PHE A 1 188 ? -16.959 -6.297 -24.410 1.00 47.19 219 PHE A CA 1
ATOM 1273 C C . PHE A 1 188 ? -18.045 -6.764 -23.447 1.00 49.85 219 PHE A C 1
ATOM 1274 O O . PHE A 1 188 ? -18.470 -7.920 -23.482 1.00 42.48 219 PHE A O 1
ATOM 1282 N N . LEU A 1 189 ? -18.490 -5.852 -22.591 1.00 51.83 220 LEU A N 1
ATOM 1283 C CA . LEU A 1 189 ? -19.565 -6.135 -21.650 1.00 47.60 220 LEU A CA 1
ATOM 1284 C C . LEU A 1 189 ? -20.819 -5.343 -22.005 1.00 50.29 220 LEU A C 1
ATOM 1285 O O . LEU A 1 189 ? -20.792 -4.114 -22.060 1.00 54.70 220 LEU A O 1
ATOM 1290 N N . TYR A 1 190 ? -21.916 -6.053 -22.246 1.00 52.35 221 TYR A N 1
ATOM 1291 C CA . TYR A 1 190 ? -23.189 -5.411 -22.550 1.00 46.37 221 TYR A CA 1
ATOM 1292 C C . TYR A 1 190 ? -23.809 -4.861 -21.273 1.00 49.70 221 TYR A C 1
ATOM 1293 O O . TYR A 1 190 ? -24.008 -5.598 -20.308 1.00 51.01 221 TYR A O 1
ATOM 1302 N N . HIS A 1 191 ? -24.114 -3.567 -21.265 1.00 57.13 222 HIS A N 1
ATOM 1303 C CA . HIS A 1 191 ? -24.646 -2.926 -20.067 1.00 65.73 222 HIS A CA 1
ATOM 1304 C C . HIS A 1 191 ? -26.149 -3.144 -19.907 1.00 62.74 222 HIS A C 1
ATOM 1305 O O . HIS A 1 191 ? -26.897 -2.212 -19.611 1.00 65.18 222 HIS A O 1
ATOM 1312 N N . ASP A 1 192 ? -26.570 -4.389 -20.101 1.00 53.51 223 ASP A N 1
ATOM 1313 C CA . ASP A 1 192 ? -27.935 -4.813 -19.834 1.00 53.78 223 ASP A CA 1
ATOM 1314 C C . ASP A 1 192 ? -27.962 -6.336 -19.830 1.00 56.45 223 ASP A C 1
ATOM 1315 O O . ASP A 1 192 ? -27.031 -6.977 -20.317 1.00 64.57 223 ASP A O 1
ATOM 1320 N N . GLY A 1 193 ? -29.019 -6.916 -19.274 1.00 50.30 224 GLY A N 1
ATOM 1321 C CA . GLY A 1 193 ? -29.130 -8.361 -19.202 1.00 47.16 224 GLY A CA 1
ATOM 1322 C C . GLY A 1 193 ? -30.426 -8.83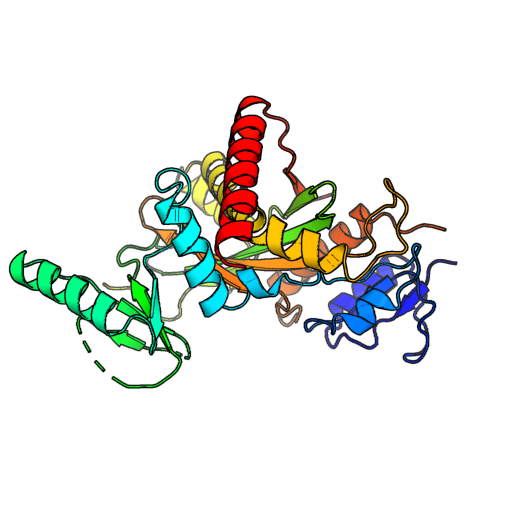2 -18.576 1.00 47.17 224 GLY A C 1
ATOM 1323 O O . GLY A 1 193 ? -31.394 -8.078 -18.491 1.00 53.23 224 GLY A O 1
ATOM 1324 N N . LEU A 1 194 ? -30.440 -10.084 -18.132 1.00 45.03 225 LEU A N 1
ATOM 1325 C CA . LEU A 1 194 ? -31.641 -10.685 -17.565 1.00 55.05 225 LEU A CA 1
ATOM 1326 C C . LEU A 1 194 ? -31.544 -10.859 -16.054 1.00 57.52 225 LEU A C 1
ATOM 1327 O O . LEU A 1 194 ? -30.494 -11.218 -15.524 1.00 51.00 225 LEU A O 1
ATOM 1332 N N . VAL A 1 195 ? -32.654 -10.602 -15.370 1.00 64.66 226 VAL A N 1
ATOM 1333 C CA . VAL A 1 195 ? -32.746 -10.832 -13.935 1.00 59.66 226 VAL A CA 1
ATOM 1334 C C . VAL A 1 195 ? -33.827 -11.865 -13.645 1.00 63.29 226 VAL A C 1
ATOM 1335 O O . VAL A 1 195 ? -34.997 -11.650 -13.953 1.00 73.77 226 VAL A O 1
ATOM 1339 N N . ARG A 1 196 ? -33.432 -12.989 -13.058 1.00 62.62 227 ARG A N 1
ATOM 1340 C CA . ARG A 1 196 ? -34.372 -14.064 -12.763 1.00 62.33 227 ARG A CA 1
ATOM 1341 C C . ARG A 1 196 ? -34.680 -14.145 -11.272 1.00 65.91 227 ARG A C 1
ATOM 1342 O O . ARG A 1 196 ? -33.947 -14.776 -10.512 1.00 69.91 227 ARG A O 1
ATOM 1344 N N . MET A 1 197 ? -35.769 -13.503 -10.861 1.00 63.87 228 MET A N 1
ATOM 1345 C CA . MET A 1 197 ? -36.192 -13.532 -9.466 1.00 60.24 228 MET A CA 1
ATOM 1346 C C . MET A 1 197 ? -36.787 -14.889 -9.102 1.00 65.75 228 MET A C 1
ATOM 1347 O O . MET A 1 197 ? -37.307 -15.600 -9.962 1.00 66.00 228 MET A O 1
ATOM 1352 N N . GLY A 1 198 ? -36.702 -15.244 -7.823 1.00 74.62 229 GLY A N 1
ATOM 1353 C CA . GLY A 1 198 ? -37.216 -16.515 -7.348 1.00 78.46 229 GLY A CA 1
ATOM 1354 C C . GLY A 1 198 ? -38.728 -16.523 -7.238 1.00 85.20 229 GLY A C 1
ATOM 1355 O O . GLY A 1 198 ? -39.364 -15.469 -7.258 1.00 87.24 229 GLY A O 1
ATOM 1356 N N . THR A 1 199 ? -39.305 -17.716 -7.123 1.00 90.06 230 THR A N 1
ATOM 1357 C CA . THR A 1 199 ? -40.752 -17.863 -7.005 1.00 84.55 230 THR A CA 1
ATOM 1358 C C . THR A 1 199 ? -41.215 -17.563 -5.583 1.00 88.05 230 THR A C 1
ATOM 1359 O O . THR A 1 199 ? -42.050 -16.687 -5.363 1.00 94.60 230 THR A O 1
ATOM 1361 N N . GLU A 1 200 ? -40.669 -18.301 -4.621 1.00 85.43 231 GLU A N 1
ATOM 1362 C CA . GLU A 1 200 ? -40.972 -18.076 -3.212 1.00 69.51 231 GLU A CA 1
ATOM 1363 C C . GLU A 1 200 ? -39.856 -17.276 -2.551 1.00 70.84 231 GLU A C 1
ATOM 1364 O O . GLU A 1 200 ? -38.702 -17.348 -2.973 1.00 87.03 231 GLU A O 1
ATOM 1366 N N . LYS A 1 201 ? -40.200 -16.513 -1.519 1.00 77.37 232 LYS A N 1
ATOM 1367 C CA . LYS A 1 201 ? -39.223 -15.661 -0.850 1.00 82.03 232 LYS A CA 1
ATOM 1368 C C . LYS A 1 201 ? -38.094 -16.487 -0.245 1.00 89.74 232 LYS A C 1
ATOM 1369 O O . LYS A 1 201 ? -38.249 -17.686 -0.009 1.00 100.18 232 LYS A O 1
ATOM 1373 N N . TYR A 1 202 ? -36.959 -15.838 -0.004 1.00 83.62 233 TYR A N 1
ATOM 1374 C CA . TYR A 1 202 ? -35.750 -16.538 0.414 1.00 77.86 233 TYR A CA 1
ATOM 1375 C C . TYR A 1 202 ? -35.598 -16.624 1.929 1.00 82.04 233 TYR A C 1
ATOM 1376 O O . TYR A 1 202 ? -36.024 -15.734 2.664 1.00 83.97 233 TYR A O 1
ATOM 1385 N N . ILE A 1 203 ? -34.979 -17.710 2.380 1.00 83.13 234 ILE A N 1
ATOM 1386 C CA . ILE A 1 203 ? -34.638 -17.898 3.783 1.00 87.58 234 ILE A CA 1
ATOM 1387 C C . ILE A 1 203 ? -33.445 -18.842 3.884 1.00 89.83 234 ILE A C 1
ATOM 1388 O O . ILE A 1 203 ? -33.399 -19.860 3.192 1.00 88.15 234 ILE A O 1
ATOM 1390 N N . PRO A 1 204 ? -32.466 -18.497 4.734 1.00 91.80 235 PRO A N 1
ATOM 1391 C CA . PRO A 1 204 ? -31.260 -19.311 4.924 1.00 98.06 235 PRO A CA 1
ATOM 1392 C C . PRO A 1 204 ? -31.577 -20.730 5.391 1.00 104.86 235 PRO A C 1
ATOM 1393 O O . PRO A 1 204 ? -31.206 -21.679 4.700 1.00 110.45 235 PRO A O 1
ATOM 1397 N N . GLY A 1 238 ? -40.911 -17.911 -11.926 1.00 111.00 269 GLY A N 1
ATOM 1398 C CA . GLY A 1 238 ? -39.720 -17.086 -12.014 1.00 105.61 269 GLY A CA 1
ATOM 1399 C C . GLY A 1 238 ? -39.955 -15.800 -12.783 1.00 97.69 269 GLY A C 1
ATOM 1400 O O . GLY A 1 238 ? -39.989 -15.799 -14.014 1.00 105.07 269 GLY A O 1
ATOM 1401 N N . SER A 1 239 ? -40.119 -14.701 -12.053 1.00 82.01 270 SER A N 1
ATOM 1402 C CA . SER A 1 239 ? -40.336 -13.395 -12.666 1.00 75.28 270 SER A CA 1
ATOM 1403 C C . SER A 1 239 ? -39.054 -12.861 -13.293 1.00 76.02 270 SER A C 1
ATOM 1404 O O . SER A 1 239 ? -38.010 -12.811 -12.644 1.00 78.08 270 SER A O 1
ATOM 1407 N N . LYS A 1 240 ? -39.140 -12.458 -14.556 1.00 79.60 271 LYS A N 1
ATOM 1408 C CA . LYS A 1 240 ? -37.983 -11.938 -15.273 1.00 76.78 271 LYS A CA 1
ATOM 1409 C C . LYS A 1 240 ? -37.970 -10.414 -15.313 1.00 73.28 271 LYS A C 1
ATOM 1410 O O . LYS A 1 240 ? -39.006 -9.776 -15.506 1.00 73.77 271 LYS A O 1
ATOM 1416 N N . ARG A 1 241 ? -36.788 -9.840 -15.119 1.00 62.73 272 ARG A N 1
ATOM 1417 C CA . ARG A 1 241 ? -36.602 -8.397 -15.214 1.00 61.44 272 ARG A CA 1
ATOM 1418 C C . ARG A 1 241 ? -35.299 -8.080 -15.943 1.00 67.71 272 ARG A C 1
ATOM 1419 O O . ARG A 1 241 ? -34.481 -8.969 -16.183 1.00 72.67 272 ARG A O 1
ATOM 1422 N N . SER A 1 242 ? -35.113 -6.814 -16.300 1.00 62.44 273 SER A N 1
ATOM 1423 C CA . SER A 1 242 ? -33.901 -6.394 -16.990 1.00 52.94 273 SER A CA 1
ATOM 1424 C C . SER A 1 242 ? -32.891 -5.814 -16.007 1.00 59.49 273 SER A C 1
ATOM 1425 O O . SER A 1 242 ? -33.264 -5.278 -14.963 1.00 60.06 273 SER A O 1
ATOM 1428 N N . ILE A 1 243 ? -31.611 -5.928 -16.349 1.00 60.11 274 ILE A N 1
ATOM 1429 C CA . ILE A 1 243 ? -30.541 -5.391 -15.517 1.00 60.85 274 ILE A CA 1
ATOM 1430 C C . ILE A 1 243 ? -30.625 -3.867 -15.460 1.00 68.79 274 ILE A C 1
ATOM 1431 O O . ILE A 1 243 ? -30.414 -3.264 -14.404 1.00 71.06 274 ILE A O 1
ATOM 1436 N N . LYS A 1 244 ? -30.953 -3.255 -16.595 1.00 66.30 275 LYS A N 1
ATOM 1437 C CA . LYS A 1 244 ? -31.160 -1.811 -16.669 1.00 67.52 275 LYS A CA 1
ATOM 1438 C C . LYS A 1 244 ? -32.171 -1.354 -15.621 1.00 69.79 275 LYS A C 1
ATOM 1439 O O . LYS A 1 244 ? -32.005 -0.307 -14.994 1.00 72.31 275 LYS A O 1
ATOM 1442 N N . TRP A 1 245 ? -33.214 -2.156 -15.433 1.00 68.51 276 TRP A N 1
ATOM 1443 C CA . TRP A 1 245 ? -34.211 -1.890 -14.406 1.00 71.05 276 TRP A CA 1
ATOM 1444 C C . TRP A 1 245 ? -33.631 -2.121 -13.013 1.00 65.86 276 TRP A C 1
ATOM 1445 O O . TRP A 1 245 ? -33.950 -1.397 -12.069 1.00 64.01 276 TRP A O 1
ATOM 1456 N N . PHE A 1 246 ? -32.779 -3.134 -12.893 1.00 61.88 277 PHE A N 1
ATOM 1457 C CA . PHE A 1 246 ? -32.171 -3.477 -11.612 1.00 62.44 277 PHE A CA 1
ATOM 1458 C C . PHE A 1 246 ? -31.209 -2.393 -11.135 1.00 60.05 277 PHE A C 1
ATOM 1459 O O . PHE A 1 246 ? -31.092 -2.141 -9.936 1.00 56.58 277 PHE A O 1
ATOM 1467 N N . THR A 1 247 ? -30.521 -1.754 -12.077 1.00 59.23 278 THR A N 1
ATOM 1468 C CA . THR A 1 247 ? -29.617 -0.658 -11.745 1.00 59.65 278 THR A CA 1
ATOM 1469 C C . THR A 1 247 ? -30.404 0.560 -11.273 1.00 68.13 278 THR A C 1
ATOM 1470 O O . THR A 1 247 ? -29.964 1.290 -10.385 1.00 78.10 278 THR A O 1
ATOM 1474 N N . GLU A 1 248 ? -31.571 0.773 -11.873 1.00 72.58 279 GLU A N 1
ATOM 1475 C CA . GLU A 1 248 ? -32.456 1.855 -11.458 1.00 71.36 279 GLU A CA 1
ATOM 1476 C C . GLU A 1 248 ? -33.012 1.580 -10.065 1.00 69.09 279 GLU A C 1
ATOM 1477 O O . GLU A 1 248 ? -33.300 2.507 -9.307 1.00 71.29 279 GLU A O 1
ATOM 1483 N N . PHE A 1 249 ? -33.161 0.300 -9.734 1.00 66.22 280 PHE A N 1
ATOM 1484 C CA . PHE A 1 249 ? -33.545 -0.101 -8.386 1.00 63.81 280 PHE A CA 1
ATOM 1485 C C . PHE A 1 249 ? -32.424 0.237 -7.410 1.00 69.32 280 PHE A C 1
ATOM 1486 O O . PHE A 1 249 ? -32.663 0.823 -6.354 1.00 78.36 280 PHE A O 1
ATOM 1494 N N . LEU A 1 250 ? -31.201 -0.136 -7.776 1.00 68.63 281 LEU A N 1
ATOM 1495 C CA . LEU A 1 250 ? -30.029 0.129 -6.949 1.00 65.95 281 LEU A CA 1
ATOM 1496 C C . LEU A 1 250 ? -29.842 1.622 -6.705 1.00 63.95 281 LEU A C 1
ATOM 1497 O O . LEU A 1 250 ? -29.407 2.034 -5.630 1.00 72.76 281 LEU A O 1
ATOM 1502 N N . GLN A 1 251 ? -30.177 2.427 -7.707 1.00 65.29 282 GLN A N 1
ATOM 1503 C CA . GLN A 1 251 ? -30.049 3.874 -7.598 1.00 68.38 282 GLN A CA 1
ATOM 1504 C C . GLN A 1 251 ? -31.072 4.438 -6.616 1.00 69.12 282 GLN A C 1
ATOM 1505 O O . GLN A 1 251 ? -30.739 5.259 -5.761 1.00 79.12 282 GLN A O 1
ATOM 1511 N N . ALA A 1 252 ? -32.317 3.987 -6.744 1.00 70.91 283 ALA A N 1
ATOM 1512 C CA . ALA A 1 252 ? -33.396 4.436 -5.869 1.00 71.75 283 ALA A CA 1
ATOM 1513 C C . ALA A 1 252 ? -33.153 3.995 -4.430 1.00 65.99 283 ALA A C 1
ATOM 1514 O O . ALA A 1 252 ? -33.538 4.685 -3.486 1.00 67.90 283 ALA A O 1
ATOM 1516 N N . ASN A 1 253 ? -32.517 2.840 -4.270 1.00 63.68 284 ASN A N 1
ATOM 1517 C CA . ASN A 1 253 ? -32.159 2.348 -2.946 1.00 64.27 284 ASN A CA 1
ATOM 1518 C C . ASN A 1 253 ? -30.728 2.735 -2.590 1.00 65.98 284 ASN A C 1
ATOM 1519 O O . ASN A 1 253 ? -30.143 2.200 -1.647 1.00 65.06 284 ASN A O 1
ATOM 1524 N N . GLN A 1 254 ? -30.177 3.662 -3.370 1.00 69.18 285 GLN A N 1
ATOM 1525 C CA . GLN A 1 254 ? -28.884 4.281 -3.086 1.00 71.04 285 GLN A CA 1
ATOM 1526 C C . GLN A 1 254 ? -27.745 3.273 -2.940 1.00 75.72 285 GLN A C 1
ATOM 1527 O O . GLN A 1 254 ? -27.126 3.166 -1.880 1.00 73.51 285 GLN A O 1
ATOM 1533 N N . HIS A 1 255 ? -27.477 2.536 -4.013 1.00 76.16 286 HIS A N 1
ATOM 1534 C CA . HIS A 1 255 ? -26.320 1.651 -4.073 1.00 74.20 286 HIS A CA 1
ATOM 1535 C C . HIS A 1 255 ? -25.411 2.083 -5.216 1.00 75.26 286 HIS A C 1
ATOM 1536 O O . HIS A 1 255 ? -25.881 2.621 -6.219 1.00 75.86 286 HIS A O 1
ATOM 1543 N N . ASP A 1 256 ? -24.111 1.854 -5.064 1.00 70.71 287 ASP A N 1
ATOM 1544 C CA . ASP A 1 256 ? -23.150 2.252 -6.085 1.00 67.67 287 ASP A CA 1
ATOM 1545 C C . ASP A 1 256 ? -23.317 1.402 -7.341 1.00 62.41 287 ASP A C 1
ATOM 1546 O O . ASP A 1 256 ? -22.835 0.272 -7.407 1.00 59.23 287 ASP A O 1
ATOM 1551 N N . VAL A 1 257 ? -24.008 1.957 -8.332 1.00 60.85 288 VAL A N 1
ATOM 1552 C CA . VAL A 1 257 ? -24.211 1.276 -9.604 1.00 58.75 288 VAL A CA 1
ATOM 1553 C C . VAL A 1 257 ? -22.893 1.181 -10.366 1.00 58.74 288 VAL A C 1
ATOM 1554 O O . VAL A 1 257 ? -22.631 0.197 -11.060 1.00 63.17 288 VAL A O 1
ATOM 1558 N N . ALA A 1 258 ? -22.059 2.207 -10.221 1.00 60.48 289 ALA A N 1
ATOM 1559 C CA . ALA A 1 258 ? -20.762 2.247 -10.887 1.00 61.70 289 ALA A CA 1
ATOM 1560 C C . ALA A 1 258 ? -19.839 1.145 -10.375 1.00 60.17 289 ALA A C 1
ATOM 1561 O O . ALA A 1 258 ? -19.137 0.502 -11.156 1.00 59.63 289 ALA A O 1
ATOM 1563 N N . LYS A 1 259 ? -19.841 0.932 -9.061 1.00 60.95 290 LYS A N 1
ATOM 1564 C CA . LYS A 1 259 ? -19.051 -0.139 -8.461 1.00 59.78 290 LYS A CA 1
ATOM 1565 C C . LYS A 1 259 ? -19.589 -1.499 -8.887 1.00 55.47 290 LYS A C 1
ATOM 1566 O O . LYS A 1 259 ? -18.826 -2.444 -9.091 1.00 64.65 290 LYS A O 1
ATOM 1572 N N . PHE A 1 260 ? -20.909 -1.586 -9.020 1.00 52.27 291 PHE A N 1
ATOM 1573 C CA . PHE A 1 260 ? -21.559 -2.806 -9.483 1.00 54.90 291 PHE A CA 1
ATOM 1574 C C . PHE A 1 260 ? -21.021 -3.222 -10.846 1.00 58.29 291 PHE A C 1
ATOM 1575 O O . PHE A 1 260 ? -20.615 -4.367 -11.038 1.00 56.83 291 PHE A O 1
ATOM 1583 N N . TRP A 1 261 ? -21.013 -2.282 -11.785 1.00 46.20 292 TRP A N 1
ATOM 1584 C CA . TRP A 1 261 ? -20.509 -2.546 -13.128 1.00 53.83 292 TRP A CA 1
ATOM 1585 C C . TRP A 1 261 ? -19.009 -2.816 -13.125 1.00 56.73 292 TRP A C 1
ATOM 1586 O O . TRP A 1 261 ? -18.524 -3.667 -13.871 1.00 53.41 292 TRP A O 1
ATOM 1597 N N . SER A 1 262 ? -18.280 -2.089 -12.285 1.00 60.04 293 SER A N 1
ATOM 1598 C CA . SER A 1 262 ? -16.832 -2.244 -12.197 1.00 58.82 293 SER A CA 1
ATOM 1599 C C . SER A 1 262 ? -16.451 -3.628 -11.681 1.00 52.74 293 SER A C 1
ATOM 1600 O O . SER A 1 262 ? -15.550 -4.272 -12.219 1.00 47.10 293 SER A O 1
ATOM 1603 N N . ASP A 1 263 ? -17.141 -4.081 -10.638 1.00 54.88 294 ASP A N 1
ATOM 1604 C CA . ASP A 1 263 ? -16.900 -5.408 -10.082 1.00 50.86 294 ASP A CA 1
ATOM 1605 C C . ASP A 1 263 ? -17.248 -6.492 -11.095 1.00 47.13 294 ASP A C 1
ATOM 1606 O O . ASP A 1 263 ? -16.550 -7.500 -11.202 1.00 52.14 294 ASP A O 1
ATOM 1611 N N . ILE A 1 264 ? -18.330 -6.275 -11.835 1.00 49.81 295 ILE A N 1
ATOM 1612 C CA . ILE A 1 264 ? -18.743 -7.195 -12.888 1.00 47.32 295 ILE A CA 1
ATOM 1613 C C . ILE A 1 264 ? -17.695 -7.261 -13.998 1.00 50.64 295 ILE A C 1
ATOM 1614 O O . ILE A 1 264 ? -17.318 -8.346 -14.445 1.00 49.87 295 ILE A O 1
ATOM 1619 N N . SER A 1 265 ? -17.223 -6.094 -14.427 1.00 50.62 296 SER A N 1
ATOM 1620 C CA . SER A 1 265 ? -16.238 -5.997 -15.500 1.00 52.07 296 SER A CA 1
ATOM 1621 C C . SER A 1 265 ? -14.937 -6.722 -15.165 1.00 56.09 296 SER A C 1
ATOM 1622 O O . SER A 1 265 ? -14.423 -7.494 -15.974 1.00 52.36 296 SER A O 1
ATOM 1625 N N . GLU A 1 266 ? -14.408 -6.465 -13.972 1.00 58.23 297 GLU A N 1
ATOM 1626 C CA . GLU A 1 266 ? -13.169 -7.100 -13.535 1.00 58.08 297 GLU A CA 1
ATOM 1627 C C . GLU A 1 266 ? -13.347 -8.607 -13.397 1.00 60.78 297 GLU A C 1
ATOM 1628 O O . GLU A 1 266 ? -12.425 -9.377 -13.663 1.00 65.31 297 GLU A O 1
ATOM 1634 N N . LEU A 1 267 ? -14.541 -9.017 -12.981 1.00 59.43 298 LEU A N 1
ATOM 1635 C CA . LEU A 1 267 ? -14.867 -10.431 -12.840 1.00 56.18 298 LEU A CA 1
ATOM 1636 C C . LEU A 1 267 ? -14.760 -11.139 -14.183 1.00 50.49 298 LEU A C 1
ATOM 1637 O O . LEU A 1 267 ? -14.186 -12.223 -14.280 1.00 49.35 298 LEU A O 1
ATOM 1642 N N . VAL A 1 268 ? -15.320 -10.515 -15.214 1.00 48.35 299 VAL A N 1
ATOM 1643 C CA . VAL A 1 268 ? -15.353 -11.100 -16.549 1.00 45.94 299 VAL A CA 1
ATOM 1644 C C . VAL A 1 268 ? -13.959 -11.214 -17.158 1.00 51.96 299 VAL A C 1
ATOM 1645 O O . VAL A 1 268 ? -13.575 -12.278 -17.647 1.00 47.92 299 VAL A O 1
ATOM 1649 N N . VAL A 1 269 ? -13.211 -10.115 -17.128 1.00 48.15 300 VAL A N 1
ATOM 1650 C CA . VAL A 1 269 ? -11.860 -10.086 -17.679 1.00 47.50 300 VAL A CA 1
ATOM 1651 C C . VAL A 1 269 ? -10.979 -11.148 -17.034 1.00 49.15 300 VAL A C 1
ATOM 1652 O O . VAL A 1 269 ? -10.348 -11.945 -17.728 1.00 46.70 300 VAL A O 1
ATOM 1656 N N . LYS A 1 270 ? -10.954 -11.163 -15.705 1.00 51.18 301 LYS A N 1
ATOM 1657 C CA . LYS A 1 270 ? -10.159 -12.133 -14.960 1.00 54.95 301 LYS A CA 1
ATOM 1658 C C . LYS A 1 270 ? -10.631 -13.562 -15.221 1.00 50.24 301 LYS A C 1
ATOM 1659 O O . LYS A 1 270 ? -9.854 -14.509 -15.112 1.00 53.12 301 LYS A O 1
ATOM 1665 N N . THR A 1 271 ? -11.904 -13.712 -15.573 1.00 41.59 302 THR A N 1
ATOM 1666 C CA . THR A 1 271 ? -12.446 -15.020 -15.924 1.00 43.63 302 THR A CA 1
ATOM 1667 C C . THR A 1 271 ? -11.978 -15.431 -17.318 1.00 42.49 302 THR A C 1
ATOM 1668 O O . THR A 1 271 ? -11.617 -16.586 -17.547 1.00 44.78 302 THR A O 1
ATOM 1672 N N . LEU A 1 272 ? -11.982 -14.478 -18.245 1.00 39.63 303 LEU A N 1
ATOM 1673 C CA . LEU A 1 272 ? -11.498 -14.726 -19.600 1.00 46.97 303 LEU A CA 1
ATOM 1674 C C . LEU A 1 272 ? -9.979 -14.875 -19.623 1.00 54.15 303 LEU A C 1
ATOM 1675 O O . LEU A 1 272 ? -9.430 -15.576 -20.474 1.00 53.78 303 LEU A O 1
ATOM 1680 N N . ILE A 1 273 ? -9.308 -14.206 -18.689 1.00 48.97 304 ILE A N 1
ATOM 1681 C CA . ILE A 1 273 ? -7.860 -14.326 -18.543 1.00 45.57 304 ILE A CA 1
ATOM 1682 C C . ILE A 1 273 ? -7.484 -15.778 -18.260 1.00 51.87 304 ILE A C 1
ATOM 1683 O O . ILE A 1 273 ? -6.506 -16.293 -18.800 1.00 60.41 304 ILE A O 1
ATOM 1688 N N . VAL A 1 274 ? -8.279 -16.439 -17.423 1.00 49.49 305 VAL A N 1
ATOM 1689 C CA . VAL A 1 274 ? -8.082 -17.853 -17.124 1.00 51.69 305 VAL A CA 1
ATOM 1690 C C . VAL A 1 274 ? -8.281 -18.702 -18.378 1.00 51.60 305 VAL A C 1
ATOM 1691 O O . VAL A 1 274 ? -7.594 -19.704 -18.582 1.00 58.80 305 VAL A O 1
ATOM 1695 N N . ALA A 1 275 ? -9.212 -18.281 -19.227 1.00 45.51 306 ALA A N 1
ATOM 1696 C CA . ALA A 1 275 ? -9.545 -19.032 -20.432 1.00 47.09 306 ALA A CA 1
ATOM 1697 C C . ALA A 1 275 ? -8.611 -18.699 -21.596 1.00 49.98 306 ALA A C 1
ATOM 1698 O O . ALA A 1 275 ? -8.432 -19.511 -22.504 1.00 48.61 306 ALA A O 1
ATOM 1700 N N . GLU A 1 276 ? -8.017 -17.509 -21.558 1.00 45.38 307 GLU A N 1
ATOM 1701 C CA . GLU A 1 276 ? -7.178 -17.011 -22.652 1.00 44.92 307 GLU A CA 1
ATOM 1702 C C . GLU A 1 276 ? -6.059 -17.959 -23.119 1.00 51.61 307 GLU A C 1
ATOM 1703 O O . GLU A 1 276 ? -5.900 -18.156 -24.322 1.00 58.41 307 GLU A O 1
ATOM 1709 N N . PRO A 1 277 ? -5.274 -18.541 -22.189 1.00 59.70 308 PRO A N 1
ATOM 1710 C CA . PRO A 1 277 ? -4.214 -19.421 -22.699 1.00 57.63 308 PRO A CA 1
ATOM 1711 C C . PRO A 1 277 ? -4.755 -20.686 -23.359 1.00 54.23 308 PRO A C 1
ATOM 1712 O O . PRO A 1 277 ? -4.119 -21.227 -24.264 1.00 54.88 308 PRO A O 1
ATOM 1716 N N . HIS A 1 278 ? -5.917 -21.145 -22.910 1.00 56.19 309 HIS A N 1
ATOM 1717 C CA . HIS A 1 278 ? -6.562 -22.302 -23.516 1.00 50.12 309 HIS A CA 1
ATOM 1718 C C . HIS A 1 278 ? -7.097 -21.968 -24.903 1.00 45.96 309 HIS A C 1
ATOM 1719 O O . HIS A 1 278 ? -6.944 -22.747 -25.843 1.00 48.29 309 HIS A O 1
ATOM 1726 N N . VAL A 1 279 ? -7.724 -20.804 -25.023 1.00 46.06 310 VAL A N 1
ATOM 1727 C CA . VAL A 1 279 ? -8.340 -20.389 -26.278 1.00 49.82 310 VAL A CA 1
ATOM 1728 C C . VAL A 1 279 ? -7.294 -20.023 -27.327 1.00 52.24 310 VAL A C 1
ATOM 1729 O O . VAL A 1 279 ? -7.413 -20.405 -28.492 1.00 56.82 310 VAL A O 1
ATOM 1733 N N . LEU A 1 280 ? -6.268 -19.289 -26.905 1.00 51.48 311 LEU A N 1
ATOM 1734 C CA . LEU A 1 280 ? -5.232 -18.819 -27.819 1.00 48.90 311 LEU A CA 1
ATOM 1735 C C . LEU A 1 280 ? -4.492 -19.976 -28.480 1.00 50.53 311 LEU A C 1
ATOM 1736 O O . LEU A 1 280 ? -4.237 -19.951 -29.685 1.00 48.67 311 LEU A O 1
ATOM 1741 N N . HIS A 1 281 ? -4.152 -20.988 -27.689 1.00 51.93 312 HIS A N 1
ATOM 1742 C CA . HIS A 1 281 ? -3.444 -22.152 -28.205 1.00 53.64 312 HIS A CA 1
ATOM 1743 C C . HIS A 1 281 ? -4.315 -22.945 -29.170 1.00 54.93 312 HIS A C 1
ATOM 1744 O O . HIS A 1 281 ? -3.872 -23.316 -30.256 1.00 64.10 312 HIS A O 1
ATOM 1751 N N . ALA A 1 282 ? -5.556 -23.199 -28.768 1.00 46.60 313 ALA A N 1
ATOM 1752 C CA . ALA A 1 282 ? -6.492 -23.950 -29.597 1.00 41.68 313 ALA A CA 1
ATOM 1753 C C . ALA A 1 282 ? -6.743 -23.240 -30.923 1.00 43.92 313 ALA A C 1
ATOM 1754 O O . ALA A 1 282 ? -6.785 -23.875 -31.975 1.00 43.75 313 ALA A O 1
ATOM 1756 N N . TYR A 1 283 ? -6.897 -21.921 -30.866 1.00 43.64 314 TYR A N 1
ATOM 1757 C CA . TYR A 1 283 ? -7.146 -21.120 -32.060 1.00 42.15 314 TYR A CA 1
ATOM 1758 C C . TYR A 1 283 ? -5.968 -21.166 -33.028 1.00 42.86 314 TYR A C 1
ATOM 1759 O O . TYR A 1 283 ? -6.151 -21.321 -34.236 1.00 46.03 314 TYR A O 1
ATOM 1768 N N . ARG A 1 284 ? -4.761 -21.035 -32.490 1.00 42.24 315 ARG A N 1
ATOM 1769 C CA . ARG A 1 284 ? -3.559 -20.991 -33.315 1.00 49.60 315 ARG A CA 1
ATOM 1770 C C . ARG A 1 284 ? -3.240 -22.348 -33.940 1.00 56.78 315 ARG A C 1
ATOM 1771 O O . ARG A 1 284 ? -2.621 -22.417 -35.001 1.00 62.82 315 ARG A O 1
ATOM 1779 N N A MET A 1 285 ? -3.660 -23.420 -33.275 0.56 54.15 316 MET A N 1
ATOM 1780 N N B MET A 1 285 ? -3.671 -23.427 -33.294 0.44 54.44 316 MET A N 1
ATOM 1781 C CA A MET A 1 285 ? -3.488 -24.767 -33.809 0.56 57.73 316 MET A CA 1
ATOM 1782 C CA B MET A 1 285 ? -3.466 -24.761 -33.849 0.44 57.74 316 MET A CA 1
ATOM 1783 C C A MET A 1 285 ? -4.624 -25.102 -34.768 0.56 61.21 316 MET A C 1
ATOM 1784 C C B MET A 1 285 ? -4.685 -25.202 -34.658 0.44 61.15 316 MET A C 1
ATOM 1785 O O A MET A 1 285 ? -4.498 -25.991 -35.611 0.56 65.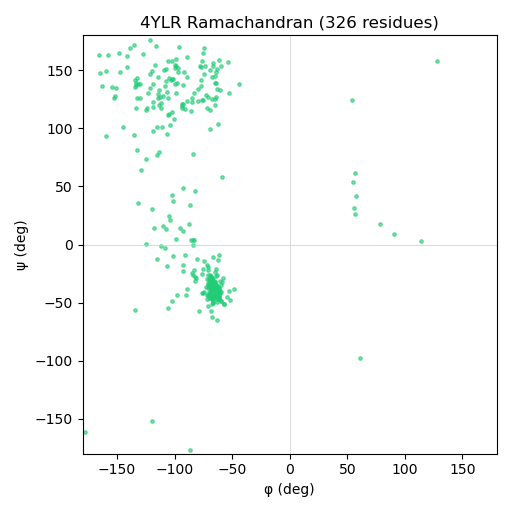94 316 MET A O 1
ATOM 1786 O O B MET A 1 285 ? -4.675 -26.259 -35.288 0.44 66.28 316 MET A O 1
ATOM 1795 N N . CYS A 1 286 ? -5.733 -24.383 -34.634 1.00 53.96 317 CYS A N 1
ATOM 1796 C CA . CYS A 1 286 ? -6.880 -24.574 -35.513 1.00 59.03 317 CYS A CA 1
ATOM 1797 C C . CYS A 1 286 ? -6.712 -23.705 -36.750 1.00 60.09 317 CYS A C 1
ATOM 1798 O O . CYS A 1 286 ? -7.205 -24.035 -37.828 1.00 63.16 317 CYS A O 1
ATOM 1801 N N . ARG A 1 287 ? -6.004 -22.593 -36.583 1.00 53.21 318 ARG A N 1
ATOM 1802 C CA . ARG A 1 287 ? -5.808 -21.632 -37.663 1.00 52.20 318 ARG A CA 1
ATOM 1803 C C . ARG A 1 287 ? -4.328 -21.354 -37.929 1.00 57.70 318 ARG A C 1
ATOM 1804 O O . ARG A 1 287 ? -3.825 -20.283 -37.586 1.00 67.11 318 ARG A O 1
ATOM 1812 N N . PRO A 1 288 ? -3.624 -22.316 -38.547 1.00 49.55 319 PRO A N 1
ATOM 1813 C CA . PRO A 1 288 ? -2.200 -22.145 -38.850 1.00 49.93 319 PRO A CA 1
ATOM 1814 C C . PRO A 1 288 ? -1.965 -21.376 -40.148 1.00 51.59 319 PRO A C 1
ATOM 1815 O O . PRO A 1 288 ? -0.819 -21.214 -40.567 1.00 57.98 319 PRO A O 1
ATOM 1819 N N . GLY A 1 289 ? -3.043 -20.913 -40.773 1.00 56.14 320 GLY A N 1
ATOM 1820 C CA . GLY A 1 289 ? -2.943 -20.190 -42.027 1.00 49.62 320 GLY A CA 1
ATOM 1821 C C . GLY A 1 289 ? -3.205 -18.705 -41.876 1.00 54.04 320 GLY A C 1
ATOM 1822 O O . GLY A 1 289 ? -3.393 -17.995 -42.863 1.00 57.15 320 GLY A O 1
ATOM 1823 N N . GLN A 1 290 ? -3.218 -18.232 -40.636 1.00 56.86 321 GLN A N 1
ATOM 1824 C CA . GLN A 1 290 ? -3.443 -16.818 -40.367 1.00 62.69 321 GLN A CA 1
ATOM 1825 C C . GLN A 1 290 ? -2.123 -16.067 -40.249 1.00 65.54 321 GLN A C 1
ATOM 1826 O O . GLN A 1 290 ? -1.290 -16.401 -39.406 1.00 65.04 321 GLN A O 1
ATOM 1832 N N . PRO A 1 291 ? -1.925 -15.053 -41.106 1.00 68.06 322 PRO A N 1
ATOM 1833 C CA . PRO A 1 291 ? -0.782 -14.138 -41.017 1.00 67.96 322 PRO A CA 1
ATOM 1834 C C . PRO A 1 291 ? -0.676 -13.513 -39.624 1.00 66.96 322 PRO A C 1
ATOM 1835 O O . PRO A 1 291 ? -1.683 -13.457 -38.919 1.00 70.93 322 PRO A O 1
ATOM 1839 N N . PRO A 1 292 ? 0.526 -13.057 -39.233 1.00 79.25 323 PRO A N 1
ATOM 1840 C CA . PRO A 1 292 ? 0.806 -12.554 -37.880 1.00 85.79 323 PRO A CA 1
ATOM 1841 C C . PRO A 1 292 ? -0.215 -11.543 -37.351 1.00 85.25 323 PRO A C 1
ATOM 1842 O O . PRO A 1 292 ? -0.543 -11.583 -36.165 1.00 95.17 323 PRO A O 1
ATOM 1846 N N . GLY A 1 293 ? -0.713 -10.663 -38.213 1.00 70.41 324 GLY A N 1
ATOM 1847 C CA . GLY A 1 293 ? -1.658 -9.647 -37.786 1.00 64.97 324 GLY A CA 1
ATOM 1848 C C . GLY A 1 293 ? -3.068 -9.853 -38.308 1.00 62.06 324 GLY A C 1
ATOM 1849 O O . GLY A 1 293 ? -3.889 -8.935 -38.269 1.00 53.71 324 GLY A O 1
ATOM 1850 N N . SER A 1 294 ? -3.351 -11.058 -38.793 1.00 59.52 325 SER A N 1
ATOM 1851 C CA . SER A 1 294 ? -4.659 -11.372 -39.361 1.00 58.43 325 SER A CA 1
ATOM 1852 C C . SER A 1 294 ? -5.764 -11.251 -38.317 1.00 51.92 325 SER A C 1
ATOM 1853 O O . SER A 1 294 ? -5.632 -11.748 -37.199 1.00 59.06 325 SER A O 1
ATOM 1855 N N . GLU A 1 295 ? -6.853 -10.588 -38.691 1.00 51.14 326 GLU A N 1
ATOM 1856 C CA . GLU A 1 295 ? -7.955 -10.342 -37.769 1.00 61.75 326 GLU A CA 1
ATOM 1857 C C . GLU A 1 295 ? -8.652 -11.644 -37.383 1.00 50.10 326 GLU A C 1
ATOM 1858 O O . GLU A 1 295 ? -8.624 -12.621 -38.134 1.00 55.14 326 GLU A O 1
ATOM 1864 N N . SER A 1 296 ? -9.271 -11.648 -36.207 1.00 53.67 327 SER A N 1
ATOM 1865 C CA . SER A 1 296 ? -9.882 -12.851 -35.651 1.00 55.50 327 SER A CA 1
ATOM 1866 C C . SER A 1 296 ? -10.988 -13.425 -36.531 1.00 62.68 327 SER A C 1
ATOM 1867 O O . SER A 1 296 ? -11.865 -12.703 -37.004 1.00 47.01 327 SER A O 1
ATOM 1870 N N . VAL A 1 297 ? -10.931 -14.735 -36.744 1.00 57.58 328 VAL A N 1
ATOM 1871 C CA . VAL A 1 297 ? -11.972 -15.449 -37.468 1.00 59.70 328 VAL A CA 1
ATOM 1872 C C . VAL A 1 297 ? -13.118 -15.761 -36.506 1.00 59.90 328 VAL A C 1
ATOM 1873 O O . VAL A 1 297 ? -14.280 -15.850 -36.905 1.00 52.87 328 VAL A O 1
ATOM 1877 N N . CYS A 1 298 ? -12.780 -15.885 -35.225 1.00 61.62 329 CYS A N 1
ATOM 1878 C CA . CYS A 1 298 ? -13.755 -16.232 -34.197 1.00 56.09 329 CYS A CA 1
ATOM 1879 C C . CYS A 1 298 ? -14.198 -15.035 -33.356 1.00 50.83 329 CYS A C 1
ATOM 1880 O O . CYS A 1 298 ? -13.401 -14.160 -33.022 1.00 56.99 329 CYS A O 1
ATOM 1883 N N . PHE A 1 299 ? -15.485 -15.011 -33.029 1.00 47.23 330 PHE A N 1
ATOM 1884 C CA . PHE A 1 299 ? -16.026 -14.137 -31.994 1.00 46.61 330 PHE A CA 1
ATOM 1885 C C . PHE A 1 299 ? -16.967 -15.000 -31.169 1.00 48.38 330 PHE A C 1
ATOM 1886 O O . PHE A 1 299 ? -17.233 -16.133 -31.556 1.00 52.03 330 PHE A O 1
ATOM 1894 N N . GLU A 1 300 ? -17.468 -14.494 -30.046 1.00 40.02 331 GLU A N 1
ATOM 1895 C CA . GLU A 1 300 ? -18.386 -15.292 -29.233 1.00 39.94 331 GLU A CA 1
ATOM 1896 C C . GLU A 1 300 ? -19.187 -14.475 -28.223 1.00 39.50 331 GLU A C 1
ATOM 1897 O O . GLU A 1 300 ? -18.651 -13.601 -27.543 1.00 44.34 331 GLU A O 1
ATOM 1903 N N . VAL A 1 301 ? -20.479 -14.778 -28.134 1.00 40.53 332 VAL A N 1
ATOM 1904 C CA . VAL A 1 301 ? -21.356 -14.174 -27.136 1.00 43.86 332 VAL A CA 1
ATOM 1905 C C . VAL A 1 301 ? -21.571 -15.142 -25.977 1.00 41.78 332 VAL A C 1
ATOM 1906 O O . VAL A 1 301 ? -22.262 -16.151 -26.121 1.00 44.85 332 VAL A O 1
ATOM 1910 N N . LEU A 1 302 ? -20.974 -14.832 -24.832 1.00 44.78 333 LEU A N 1
ATOM 1911 C CA . LEU A 1 302 ? -21.040 -15.715 -23.673 1.00 44.87 333 LEU A CA 1
ATOM 1912 C C . LEU A 1 302 ? -22.056 -15.235 -22.643 1.00 49.90 333 LEU A C 1
ATOM 1913 O O . LEU A 1 302 ? -22.196 -14.036 -22.403 1.00 45.25 333 LEU A O 1
ATOM 1918 N N . GLY A 1 303 ? -22.756 -16.185 -22.033 1.00 53.24 334 GLY A N 1
ATOM 1919 C CA . GLY A 1 303 ? -23.742 -15.877 -21.014 1.00 46.32 334 GLY A CA 1
ATOM 1920 C C . GLY A 1 303 ? -23.235 -16.191 -19.621 1.00 49.51 334 GLY A C 1
ATOM 1921 O O . GLY A 1 303 ? -23.189 -17.351 -19.213 1.00 45.32 334 GLY A O 1
ATOM 1922 N N . PHE A 1 304 ? -22.847 -15.151 -18.890 1.00 38.68 335 PHE A N 1
ATOM 1923 C CA . PHE A 1 304 ? -22.367 -15.316 -17.524 1.00 56.66 335 PHE A CA 1
ATOM 1924 C C . PHE A 1 304 ? -23.527 -15.359 -16.536 1.00 62.81 335 PHE A C 1
ATOM 1925 O O . PHE A 1 304 ? -24.332 -14.430 -16.468 1.00 61.92 335 PHE A O 1
ATOM 1933 N N . ASP A 1 305 ? -23.611 -16.447 -15.777 1.00 63.68 336 ASP A N 1
ATOM 1934 C CA . ASP A 1 305 ? -24.565 -16.542 -14.678 1.00 51.69 336 ASP A CA 1
ATOM 1935 C C . ASP A 1 305 ? -23.882 -16.114 -13.383 1.00 51.62 336 ASP A C 1
ATOM 1936 O O . ASP A 1 305 ? -22.902 -16.724 -12.958 1.00 54.93 336 ASP A O 1
ATOM 1941 N N . ILE A 1 306 ? -24.404 -15.061 -12.762 1.00 49.12 337 ILE A N 1
ATOM 1942 C CA . ILE A 1 306 ? -23.735 -14.425 -11.630 1.00 56.67 337 ILE A CA 1
ATOM 1943 C C . ILE A 1 306 ? -24.691 -14.140 -10.469 1.00 63.99 337 ILE A C 1
ATOM 1944 O O . ILE A 1 306 ? -25.804 -13.655 -10.673 1.00 67.11 337 ILE A O 1
ATOM 1949 N N . LEU A 1 307 ? -24.251 -14.452 -9.253 1.00 60.40 338 LEU A N 1
ATOM 1950 C CA . LEU A 1 307 ? -25.035 -14.177 -8.055 1.00 51.68 338 LEU A CA 1
ATOM 1951 C C . LEU A 1 307 ? -24.350 -13.147 -7.160 1.00 51.77 338 LEU A C 1
ATOM 1952 O O . LEU A 1 307 ? -23.168 -13.276 -6.843 1.00 59.55 338 LEU A O 1
ATOM 1957 N N . LEU A 1 308 ? -25.099 -12.126 -6.760 1.00 51.75 339 LEU A N 1
ATOM 1958 C CA . LEU A 1 308 ? -24.598 -11.117 -5.835 1.00 57.40 339 LEU A CA 1
ATOM 1959 C C . LEU A 1 308 ? -24.953 -11.494 -4.400 1.00 65.19 339 LEU A C 1
ATOM 1960 O O . LEU A 1 308 ? -26.069 -11.939 -4.132 1.00 67.23 339 LEU A O 1
ATOM 1965 N N . ASP A 1 309 ? -24.009 -11.320 -3.480 1.00 57.28 340 ASP A N 1
ATOM 1966 C CA . ASP A 1 309 ? -24.293 -11.546 -2.066 1.00 60.07 340 ASP A CA 1
ATOM 1967 C C . ASP A 1 309 ? -24.853 -10.273 -1.439 1.00 62.14 340 ASP A C 1
ATOM 1968 O O . ASP A 1 309 ? -25.049 -9.275 -2.130 1.00 68.77 340 ASP A O 1
ATOM 1973 N N . ARG A 1 310 ? -25.101 -10.312 -0.133 1.00 61.56 341 ARG A N 1
ATOM 1974 C CA . ARG A 1 310 ? -25.683 -9.174 0.574 1.00 61.21 341 ARG A CA 1
ATOM 1975 C C . ARG A 1 310 ? -24.825 -7.918 0.441 1.00 63.06 341 ARG A C 1
ATOM 1976 O O . ARG A 1 310 ? -25.346 -6.802 0.409 1.00 61.42 341 ARG A O 1
ATOM 1978 N N . LYS A 1 311 ? -23.512 -8.104 0.353 1.00 71.47 342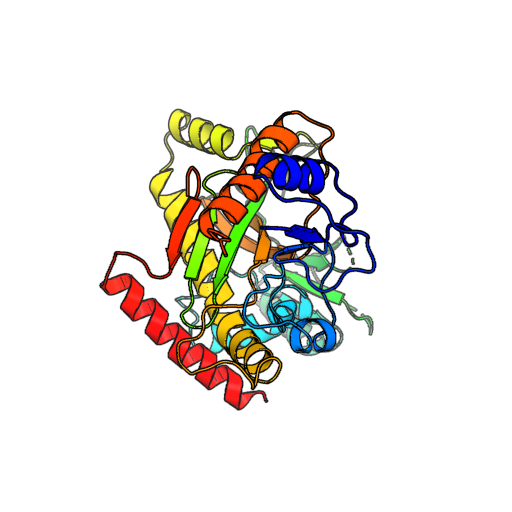 LYS A N 1
ATOM 1979 C CA . LYS A 1 311 ? -22.592 -6.980 0.214 1.00 76.38 342 LYS A CA 1
ATOM 1980 C C . LYS A 1 311 ? -22.399 -6.595 -1.249 1.00 78.11 342 LYS A C 1
ATOM 1981 O O . LYS A 1 311 ? -21.435 -5.912 -1.596 1.00 86.20 342 LYS A O 1
ATOM 1987 N N . LEU A 1 312 ? -23.324 -7.044 -2.095 1.00 69.32 343 LEU A N 1
ATOM 1988 C CA . LEU A 1 312 ? -23.300 -6.758 -3.529 1.00 64.54 343 LEU A CA 1
ATOM 1989 C C . LEU A 1 312 ? -21.998 -7.188 -4.198 1.00 71.25 343 LEU A C 1
ATOM 1990 O O . LEU A 1 312 ? -21.553 -6.564 -5.161 1.00 71.00 343 LEU A O 1
ATOM 1995 N N . LYS A 1 313 ? -21.387 -8.251 -3.687 1.00 67.84 344 LYS A N 1
ATOM 1996 C CA . LYS A 1 313 ? -20.212 -8.821 -4.335 1.00 62.57 344 LYS A CA 1
ATOM 1997 C C . LYS A 1 313 ? -20.653 -9.871 -5.348 1.00 66.97 344 LYS A C 1
ATOM 1998 O O . LYS A 1 313 ? -21.358 -10.817 -4.997 1.00 71.46 344 LYS A O 1
ATOM 2004 N N . PRO A 1 314 ? -20.243 -9.703 -6.614 1.00 63.01 345 PRO A N 1
ATOM 2005 C CA . PRO A 1 314 ? -20.614 -10.636 -7.683 1.00 53.08 345 PRO A CA 1
ATOM 2006 C C . PRO A 1 314 ? -19.848 -11.956 -7.621 1.00 49.72 345 PRO A C 1
ATOM 2007 O O . PRO A 1 314 ? -18.617 -11.962 -7.621 1.00 51.61 345 PRO A O 1
ATOM 2011 N N . TRP A 1 315 ? -20.582 -13.062 -7.565 1.00 52.17 346 TRP A N 1
ATOM 2012 C CA . TRP A 1 315 ? -19.980 -14.389 -7.573 1.00 56.00 346 TRP A CA 1
ATOM 2013 C C . TRP A 1 315 ? -20.250 -15.075 -8.907 1.00 58.62 346 TRP A C 1
ATOM 2014 O O . TRP A 1 315 ? -21.362 -15.008 -9.430 1.00 59.29 346 TRP A O 1
ATOM 2025 N N . LEU A 1 316 ? -19.231 -15.727 -9.458 1.00 56.98 347 LEU A N 1
ATOM 2026 C CA . LEU A 1 316 ? -19.384 -16.454 -10.714 1.00 44.33 347 LEU A CA 1
ATOM 2027 C C . LEU A 1 316 ? -19.959 -17.842 -10.469 1.00 46.22 347 LEU A C 1
ATOM 2028 O O . LEU A 1 316 ? -19.468 -18.586 -9.620 1.00 48.35 347 LEU A O 1
ATOM 2033 N N . LEU A 1 317 ? -21.003 -18.187 -11.217 1.00 46.06 348 LEU A N 1
ATOM 2034 C CA . LEU A 1 317 ? -21.617 -19.503 -11.105 1.00 49.16 348 LEU A CA 1
ATOM 2035 C C . LEU A 1 317 ? -21.257 -20.381 -12.298 1.00 54.90 348 LEU A C 1
ATOM 2036 O O . LEU A 1 317 ? -20.744 -21.487 -12.128 1.00 62.20 348 LEU A O 1
ATOM 2041 N N . GLN A 1 318 ? -21.526 -19.883 -13.502 1.00 52.73 349 GLN A N 1
ATOM 2042 C CA . GLN A 1 318 ? -21.200 -20.621 -14.716 1.00 55.51 349 GLN A CA 1
ATOM 2043 C C . GLN A 1 318 ? -21.083 -19.697 -15.920 1.00 55.44 349 GLN A C 1
ATOM 2044 O O . GLN A 1 318 ? -21.543 -18.556 -15.893 1.00 51.63 349 GLN A O 1
ATOM 2050 N N . ILE A 1 319 ? -20.457 -20.205 -16.976 1.00 61.35 350 ILE A N 1
ATOM 2051 C CA . ILE A 1 319 ? -20.398 -19.506 -18.251 1.00 56.38 350 ILE A CA 1
ATOM 2052 C C . ILE A 1 319 ? -21.073 -20.357 -19.318 1.00 54.62 350 ILE A C 1
ATOM 2053 O O . ILE A 1 319 ? -20.695 -21.508 -19.536 1.00 52.74 350 ILE A O 1
ATOM 2058 N N . ASN A 1 320 ? -22.082 -19.794 -19.974 1.00 63.52 351 ASN A N 1
ATOM 2059 C CA . ASN A 1 320 ? -22.819 -20.519 -20.999 1.00 65.09 351 ASN A CA 1
ATOM 2060 C C . ASN A 1 320 ? -22.453 -20.027 -22.396 1.00 61.27 351 ASN A C 1
ATOM 2061 O O . ASN A 1 320 ? -22.772 -18.898 -22.771 1.00 62.61 351 ASN A O 1
ATOM 2066 N N . ARG A 1 321 ? -21.779 -20.882 -23.159 1.00 62.53 352 ARG A N 1
ATOM 2067 C CA . ARG A 1 321 ? -21.351 -20.540 -24.511 1.00 53.43 352 ARG A CA 1
ATOM 2068 C C . ARG A 1 321 ? -22.502 -20.696 -25.497 1.00 53.12 352 ARG A C 1
ATOM 2069 O O . ARG A 1 321 ? -22.424 -20.243 -26.640 1.00 53.69 352 ARG A O 1
ATOM 2077 N N . ALA A 1 322 ? -23.571 -21.344 -25.047 1.00 48.89 353 ALA A N 1
ATOM 2078 C CA . ALA A 1 322 ? -24.772 -21.495 -25.860 1.00 44.18 353 ALA A CA 1
ATOM 2079 C C . ALA A 1 322 ? -26.023 -21.078 -25.090 1.00 44.88 353 ALA A C 1
ATOM 2080 O O . ALA A 1 322 ? -26.900 -21.904 -24.833 1.00 47.53 353 ALA A O 1
ATOM 2082 N N . PRO A 1 323 ? -26.115 -19.791 -24.720 1.00 43.02 354 PRO A N 1
ATOM 2083 C CA . PRO A 1 323 ? -27.282 -19.335 -23.962 1.00 44.74 354 PRO A CA 1
ATOM 2084 C C . PRO A 1 323 ? -28.517 -19.216 -24.847 1.00 44.33 354 PRO A C 1
ATOM 2085 O O . PRO A 1 323 ? -28.393 -18.890 -26.028 1.00 47.08 354 PRO A O 1
ATOM 2089 N N . SER A 1 324 ? -29.688 -19.484 -24.279 1.00 48.34 355 SER A N 1
ATOM 2090 C CA . SER A 1 324 ? -30.934 -19.403 -25.028 1.00 51.60 355 SER A CA 1
ATOM 2091 C C . SER A 1 324 ? -31.196 -17.974 -25.492 1.00 48.49 355 SER A C 1
ATOM 2092 O O . SER A 1 324 ? -31.169 -17.035 -24.696 1.00 51.14 355 SER A O 1
ATOM 2094 N N . PHE A 1 325 ? -31.426 -17.815 -26.790 1.00 43.05 356 PHE A N 1
ATOM 2095 C CA . PHE A 1 325 ? -31.802 -16.523 -27.345 1.00 46.36 356 PHE A CA 1
ATOM 2096 C C . PHE A 1 325 ? -33.286 -16.524 -27.667 1.00 51.20 356 PHE A C 1
ATOM 2097 O O . PHE A 1 325 ? -33.749 -15.775 -28.523 1.00 51.59 356 PHE A O 1
ATOM 2105 N N . GLY A 1 326 ? -34.027 -17.383 -26.976 1.00 46.92 357 GLY A N 1
ATOM 2106 C CA . GLY A 1 326 ? -35.464 -17.453 -27.148 1.00 50.07 357 GLY A CA 1
ATOM 2107 C C . GLY A 1 326 ? -36.119 -16.150 -26.736 1.00 60.94 357 GLY A C 1
ATOM 2108 O O . GLY A 1 326 ? -35.597 -15.431 -25.884 1.00 51.21 357 GLY A O 1
ATOM 2109 N N . THR A 1 327 ? -37.254 -15.837 -27.354 1.00 64.00 358 THR A N 1
ATOM 2110 C CA . THR A 1 327 ? -37.972 -14.604 -27.054 1.00 67.73 358 THR A CA 1
ATOM 2111 C C . THR A 1 327 ? -39.468 -14.867 -26.900 1.00 71.91 358 THR A C 1
ATOM 2112 O O . THR A 1 327 ? -40.210 -14.893 -27.878 1.00 78.53 358 THR A O 1
ATOM 2116 N N . ASP A 1 328 ? -39.904 -15.077 -25.662 1.00 79.10 359 ASP A N 1
ATOM 2117 C CA . ASP A 1 328 ? -41.318 -15.280 -25.365 1.00 66.23 359 ASP A CA 1
ATOM 2118 C C . ASP A 1 328 ? -41.895 -14.045 -24.685 1.00 71.65 359 ASP A C 1
ATOM 2119 O O . ASP A 1 328 ? -43.111 -13.853 -24.641 1.00 71.89 359 ASP A O 1
ATOM 2124 N N . GLN A 1 329 ? -41.008 -13.209 -24.154 1.00 65.68 360 GLN A N 1
ATOM 2125 C CA . GLN A 1 329 ? -41.414 -12.006 -23.434 1.00 69.53 360 GLN A CA 1
ATOM 2126 C C . GLN A 1 329 ? -40.704 -10.780 -23.994 1.00 60.32 360 GLN A C 1
ATOM 2127 O O . GLN A 1 329 ? -39.726 -10.907 -24.723 1.00 56.13 360 GLN A O 1
ATOM 2133 N N . LYS A 1 330 ? -41.206 -9.595 -23.661 1.00 61.48 361 LYS A N 1
ATOM 2134 C CA . LYS A 1 330 ? -40.664 -8.357 -24.214 1.00 57.85 361 LYS A CA 1
ATOM 2135 C C . LYS A 1 330 ? -39.275 -8.043 -23.663 1.00 57.95 361 LYS A C 1
ATOM 2136 O O . LYS A 1 330 ? -38.432 -7.481 -24.365 1.00 65.08 361 LYS A O 1
ATOM 2142 N N . ILE A 1 331 ? -39.044 -8.401 -22.403 1.00 55.98 362 ILE A N 1
ATOM 2143 C CA . ILE A 1 331 ? -37.739 -8.214 -21.782 1.00 53.38 362 ILE A CA 1
ATOM 2144 C C . ILE A 1 331 ? -36.687 -9.017 -22.538 1.00 56.02 362 ILE A C 1
ATOM 2145 O O . ILE A 1 331 ? -35.592 -8.526 -22.807 1.00 49.53 362 ILE A O 1
ATOM 2149 N N . ASP A 1 332 ? -37.033 -10.251 -22.892 1.00 59.27 363 ASP A N 1
ATOM 2150 C CA . ASP A 1 332 ? -36.139 -11.100 -23.667 1.00 52.84 363 ASP A CA 1
ATOM 2151 C C . ASP A 1 332 ? -35.863 -10.488 -25.035 1.00 51.86 363 ASP A C 1
ATOM 2152 O O . ASP A 1 332 ? -34.739 -10.541 -25.523 1.00 55.71 363 ASP A O 1
ATOM 2157 N N . TYR A 1 333 ? -36.889 -9.906 -25.650 1.00 58.08 364 TYR A N 1
ATOM 2158 C CA . TYR A 1 333 ? -36.749 -9.343 -26.989 1.00 51.71 364 TYR A CA 1
ATOM 2159 C C . TYR A 1 333 ? -35.743 -8.187 -27.015 1.00 45.76 364 TYR A C 1
ATOM 2160 O O . TYR A 1 333 ? -34.689 -8.297 -27.639 1.00 47.21 364 TYR A O 1
ATOM 2169 N N . ASP A 1 334 ? -36.063 -7.093 -26.321 1.00 48.47 365 ASP A N 1
ATOM 2170 C CA . ASP A 1 334 ? -35.238 -5.883 -26.324 1.00 50.54 365 ASP A CA 1
ATOM 2171 C C . ASP A 1 334 ? -33.783 -6.138 -25.937 1.00 56.59 365 ASP A C 1
ATOM 2172 O O . ASP A 1 334 ? -32.865 -5.622 -26.580 1.00 62.07 365 ASP A O 1
ATOM 2177 N N . VAL A 1 335 ? -33.578 -6.917 -24.879 1.00 54.86 366 VAL A N 1
ATOM 2178 C CA . VAL A 1 335 ? -32.234 -7.188 -24.389 1.00 44.67 366 VAL A CA 1
ATOM 2179 C C . VAL A 1 335 ? -31.442 -8.044 -25.370 1.00 48.49 366 VAL A C 1
ATOM 2180 O O . VAL A 1 335 ? -30.372 -7.645 -25.824 1.00 54.81 366 VAL A O 1
ATOM 2184 N N . LYS A 1 336 ? -31.976 -9.216 -25.697 1.00 44.92 367 LYS A N 1
ATOM 2185 C CA . LYS A 1 336 ? -31.267 -10.168 -26.549 1.00 49.53 367 LYS A CA 1
ATOM 2186 C C . LYS A 1 336 ? -31.086 -9.663 -27.979 1.00 52.76 367 LYS A C 1
ATOM 2187 O O . LYS A 1 336 ? -30.055 -9.922 -28.599 1.00 54.52 367 LYS A O 1
ATOM 2193 N N . ARG A 1 337 ? -32.079 -8.951 -28.507 1.00 51.67 368 ARG A N 1
ATOM 2194 C CA . ARG A 1 337 ? -31.935 -8.337 -29.825 1.00 45.14 368 ARG A CA 1
ATOM 2195 C C . ARG A 1 337 ? -30.804 -7.323 -29.784 1.00 48.84 368 ARG A C 1
ATOM 2196 O O . ARG A 1 337 ? -29.980 -7.266 -30.693 1.00 52.40 368 ARG A O 1
ATOM 2204 N N . GLY A 1 338 ? -30.767 -6.534 -28.715 1.00 48.28 369 GLY A N 1
ATOM 2205 C CA . GLY A 1 338 ? -29.721 -5.546 -28.534 1.00 46.79 369 GLY A CA 1
ATOM 2206 C C . GLY A 1 338 ? -28.357 -6.183 -28.355 1.00 48.93 369 GLY A C 1
ATOM 2207 O O . GLY A 1 338 ? -27.344 -5.633 -28.788 1.00 53.01 369 GLY A O 1
ATOM 2208 N N . VAL A 1 339 ? -28.330 -7.346 -27.714 1.00 46.20 370 VAL A N 1
ATOM 2209 C CA . VAL A 1 339 ? -27.089 -8.085 -27.521 1.00 44.97 370 VAL A CA 1
ATOM 2210 C C . VAL A 1 339 ? -26.544 -8.580 -28.858 1.00 51.00 370 VAL A C 1
ATOM 2211 O O . VAL A 1 339 ? -25.373 -8.378 -29.176 1.00 50.09 370 VAL A O 1
ATOM 2215 N N . LEU A 1 340 ? -27.410 -9.214 -29.643 1.00 56.15 371 LEU A N 1
ATOM 2216 C CA . LEU A 1 340 ? -27.019 -9.784 -30.928 1.00 51.98 371 LEU A CA 1
ATOM 2217 C C . LEU A 1 340 ? -26.741 -8.715 -31.987 1.00 47.73 371 LEU A C 1
ATOM 2218 O O . LEU A 1 340 ? -25.730 -8.777 -32.686 1.00 46.41 371 LEU A O 1
ATOM 2223 N N . LEU A 1 341 ? -27.640 -7.740 -32.101 1.00 51.65 372 LEU A N 1
ATOM 2224 C CA . LEU A 1 341 ? -27.532 -6.697 -33.121 1.00 54.74 372 LEU A CA 1
ATOM 2225 C C . LEU A 1 341 ? -26.260 -5.869 -32.972 1.00 55.54 372 LEU A C 1
ATOM 2226 O O . LEU A 1 341 ? -25.551 -5.621 -33.949 1.00 62.66 372 LEU A O 1
ATOM 2231 N N . ASN A 1 342 ? -25.979 -5.441 -31.746 1.00 50.11 373 ASN A N 1
ATOM 2232 C CA . ASN A 1 342 ? -24.808 -4.619 -31.469 1.00 51.68 373 ASN A CA 1
ATOM 2233 C C . ASN A 1 342 ? -23.507 -5.407 -31.589 1.00 51.05 373 ASN A C 1
ATOM 2234 O O . ASN A 1 342 ? -22.452 -4.838 -31.872 1.00 58.00 373 ASN A O 1
ATOM 2239 N N . ALA A 1 343 ? -23.589 -6.717 -31.374 1.00 45.87 374 ALA A N 1
ATOM 2240 C CA . ALA A 1 343 ? -22.428 -7.587 -31.511 1.00 49.17 374 ALA A CA 1
ATOM 2241 C C . ALA A 1 343 ? -21.972 -7.652 -32.963 1.00 50.26 374 ALA A C 1
ATOM 2242 O O . ALA A 1 343 ? -20.780 -7.554 -33.256 1.00 51.92 374 ALA A O 1
ATOM 2244 N N . LEU A 1 344 ? -22.931 -7.818 -33.869 1.00 42.56 375 LEU A N 1
ATOM 2245 C CA . LEU A 1 344 ? -22.639 -7.867 -35.296 1.00 50.12 375 LEU A CA 1
ATOM 2246 C C . LEU A 1 344 ? -22.175 -6.503 -35.795 1.00 51.00 375 LEU A C 1
ATOM 2247 O O . LEU A 1 344 ? -21.376 -6.411 -36.728 1.00 61.01 375 LEU A O 1
ATOM 2252 N N . LYS A 1 345 ? -22.684 -5.447 -35.168 1.00 47.64 376 LYS A N 1
ATOM 2253 C CA . LYS A 1 345 ? -22.254 -4.088 -35.473 1.00 52.05 376 LYS A CA 1
ATOM 2254 C C . LYS A 1 345 ? -20.766 -3.903 -35.185 1.00 61.29 376 LYS A C 1
ATOM 2255 O O . LYS A 1 345 ? -20.039 -3.307 -35.981 1.00 66.24 376 LYS A O 1
ATOM 2261 N N . LEU A 1 346 ? -20.323 -4.421 -34.043 1.00 61.22 377 LEU A N 1
ATOM 2262 C CA . LEU A 1 346 ? -18.931 -4.292 -33.622 1.00 63.91 377 LEU A CA 1
ATOM 2263 C C . LEU A 1 346 ? -17.986 -5.109 -34.497 1.00 64.43 377 LEU A C 1
ATOM 2264 O O . LEU A 1 346 ? -16.835 -4.725 -34.705 1.00 62.90 377 LEU A O 1
ATOM 2269 N N . LEU A 1 347 ? -18.474 -6.238 -35.001 1.00 57.05 378 LEU A N 1
ATOM 2270 C CA . LEU A 1 347 ? -17.688 -7.072 -35.902 1.00 52.96 378 LEU A CA 1
ATOM 2271 C C . LEU A 1 347 ? -17.366 -6.311 -37.180 1.00 61.26 378 LEU A C 1
ATOM 2272 O O . LEU A 1 347 ? -16.286 -6.471 -37.752 1.00 62.57 378 LEU A O 1
ATOM 2277 N N . ASN A 1 348 ? -18.316 -5.485 -37.613 1.00 66.52 379 ASN A N 1
ATOM 2278 C CA . ASN A 1 348 ? -18.158 -4.641 -38.793 1.00 68.87 379 ASN A CA 1
ATOM 2279 C C . ASN A 1 348 ? -17.786 -5.462 -40.026 1.00 70.84 379 ASN A C 1
ATOM 2280 O O . ASN A 1 348 ? -16.788 -5.192 -40.695 1.00 80.13 379 ASN A O 1
ATOM 2285 N N . ILE A 1 349 ? -18.600 -6.475 -40.310 1.00 63.49 380 ILE A N 1
ATOM 2286 C CA . ILE A 1 349 ? -18.354 -7.379 -41.427 1.00 67.06 380 ILE A CA 1
ATOM 2287 C C . ILE A 1 349 ? -18.555 -6.676 -42.766 1.00 74.20 380 ILE A C 1
ATOM 2288 O O . ILE A 1 349 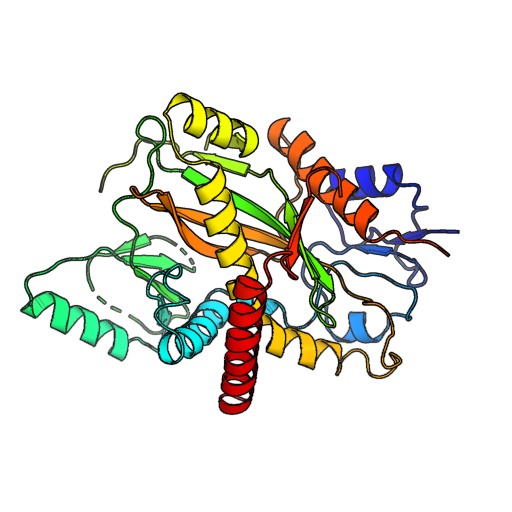? -19.661 -6.252 -43.099 1.00 80.76 380 ILE A O 1
ATOM 2293 N N . ARG A 1 350 ? -17.473 -6.563 -43.528 1.00 75.96 381 ARG A N 1
ATOM 2294 C CA . ARG A 1 350 ? -17.497 -5.878 -44.815 1.00 88.05 381 ARG A CA 1
ATOM 2295 C C . ARG A 1 350 ? -17.112 -6.822 -45.947 1.00 97.32 381 ARG A C 1
ATOM 2296 O O . ARG A 1 350 ? -17.314 -8.033 -45.857 1.00 101.60 381 ARG A O 1
ATOM 2304 N N . THR A 1 351 ? -16.551 -6.258 -47.011 1.00 103.27 382 THR A N 1
ATOM 2305 C CA . THR A 1 351 ? -16.063 -7.050 -48.134 1.00 108.25 382 THR A CA 1
ATOM 2306 C C . THR A 1 351 ? -14.559 -6.874 -48.311 1.00 113.76 382 THR A C 1
ATOM 2307 O O . THR A 1 351 ? -13.834 -7.841 -48.545 1.00 117.21 382 THR A O 1
ATOM 2311 N N . MET A 1 420 ? -21.144 -0.212 -31.115 1.00 109.73 451 MET A N 1
ATOM 2312 C CA . MET A 1 420 ? -21.089 -0.575 -29.703 1.00 106.10 451 MET A CA 1
ATOM 2313 C C . MET A 1 420 ? -22.461 -0.463 -29.052 1.00 112.98 451 MET A C 1
ATOM 2314 O O . MET A 1 420 ? -22.965 -1.426 -28.473 1.00 112.42 451 MET A O 1
ATOM 2316 N N . GLY A 1 421 ? -23.058 0.720 -29.151 1.00 118.01 452 GLY A N 1
ATOM 2317 C CA . GLY A 1 421 ? -24.374 0.962 -28.593 1.00 116.45 452 GLY A CA 1
ATOM 2318 C C . GLY A 1 421 ? -24.418 0.766 -27.091 1.00 108.03 452 GLY A C 1
ATOM 2319 O O . GLY A 1 421 ? -24.056 1.661 -26.328 1.00 115.42 452 GLY A O 1
ATOM 2320 N N . ASN A 1 422 ? -24.865 -0.410 -26.663 1.00 90.88 453 ASN A N 1
ATOM 2321 C CA . ASN A 1 422 ? -24.955 -0.709 -25.241 1.00 78.81 453 ASN A CA 1
ATOM 2322 C C . ASN A 1 422 ? -23.824 -1.632 -24.805 1.00 71.28 453 ASN A C 1
ATOM 2323 O O . ASN A 1 422 ? -23.920 -2.316 -23.785 1.00 74.46 453 ASN A O 1
ATOM 2328 N N . TYR A 1 423 ? -22.757 -1.652 -25.599 1.00 66.88 454 TYR A N 1
ATOM 2329 C CA . TYR A 1 423 ? -21.551 -2.403 -25.266 1.00 59.13 454 TYR A CA 1
ATOM 2330 C C . TYR A 1 423 ? -20.458 -1.477 -24.740 1.00 57.72 454 TYR A C 1
ATOM 2331 O O . TYR A 1 423 ? -20.302 -0.354 -25.216 1.00 63.88 454 TYR A O 1
ATOM 2340 N N . ARG A 1 424 ? -19.705 -1.955 -23.754 1.00 51.91 455 ARG A N 1
ATOM 2341 C CA . ARG A 1 424 ? -18.572 -1.208 -23.221 1.00 54.99 455 ARG A CA 1
ATOM 2342 C C . ARG A 1 424 ? -17.346 -2.116 -23.176 1.00 56.18 455 ARG A C 1
ATOM 2343 O O . ARG A 1 424 ? -17.396 -3.206 -22.601 1.00 57.11 455 ARG A O 1
ATOM 2348 N N . ARG A 1 425 ? -16.251 -1.673 -23.786 1.00 54.44 456 ARG A N 1
ATOM 2349 C CA . ARG A 1 425 ? -15.034 -2.479 -23.825 1.00 52.07 456 ARG A CA 1
ATOM 2350 C C . ARG A 1 425 ? -14.373 -2.525 -22.453 1.00 55.34 456 ARG A C 1
ATOM 2351 O O . ARG A 1 425 ? -13.951 -1.498 -21.922 1.00 59.42 456 ARG A O 1
ATOM 2359 N N . ILE A 1 426 ? -14.289 -3.722 -21.882 1.00 54.79 457 ILE A N 1
ATOM 2360 C CA . ILE A 1 426 ? -13.679 -3.897 -20.570 1.00 55.74 457 ILE A CA 1
ATOM 2361 C C . ILE A 1 426 ? -12.259 -4.440 -20.692 1.00 55.78 457 ILE A C 1
ATOM 2362 O O . ILE A 1 426 ? -11.522 -4.497 -19.708 1.00 57.76 457 ILE A O 1
ATOM 2367 N N . TYR A 1 427 ? -11.885 -4.845 -21.902 1.00 58.74 458 TYR A N 1
ATOM 2368 C CA . TYR A 1 427 ? -10.501 -5.206 -22.195 1.00 59.49 458 TYR A CA 1
ATOM 2369 C C . TYR A 1 427 ? -10.180 -4.955 -23.666 1.00 57.72 458 TYR A C 1
ATOM 2370 O O . TYR A 1 427 ? -10.900 -5.422 -24.548 1.00 56.34 458 TYR A O 1
ATOM 2379 N N . PRO A 1 428 ? -9.090 -4.217 -23.935 1.00 58.17 459 PRO A N 1
ATOM 2380 C CA . PRO A 1 428 ? -8.209 -3.630 -22.918 1.00 58.00 459 PRO A CA 1
ATOM 2381 C C . PRO A 1 428 ? -8.797 -2.372 -22.279 1.00 65.76 459 PRO A C 1
ATOM 2382 O O . PRO A 1 428 ? -9.348 -1.526 -22.983 1.00 71.47 459 PRO A O 1
ATOM 2386 N N . PRO A 1 429 ? -8.683 -2.257 -20.948 1.00 64.09 460 PRO A N 1
ATOM 2387 C CA . PRO A 1 429 ? -9.231 -1.120 -20.203 1.00 62.80 460 PRO A CA 1
ATOM 2388 C C . PRO A 1 429 ? -8.478 0.175 -20.486 1.00 65.69 460 PRO A C 1
ATOM 2389 O O . PRO A 1 429 ? -7.283 0.140 -20.780 1.00 72.03 460 PRO A O 1
ATOM 2393 N N . GLU A 1 430 ? -9.176 1.302 -20.397 1.00 68.96 461 GLU A N 1
ATOM 2394 C CA . GLU A 1 430 ? -8.559 2.605 -20.617 1.00 75.92 461 GLU A CA 1
ATOM 2395 C C . GLU A 1 430 ? -7.624 2.960 -19.466 1.00 77.38 461 GLU A C 1
ATOM 2396 O O . GLU A 1 430 ? -6.750 3.816 -19.603 1.00 79.65 461 GLU A O 1
ATOM 2398 N N . ASP A 1 431 ? -7.818 2.297 -18.331 1.00 77.21 462 ASP A N 1
ATOM 2399 C CA . ASP A 1 431 ? -6.975 2.510 -17.163 1.00 80.08 462 ASP A CA 1
ATOM 2400 C C . ASP A 1 431 ? -5.662 1.747 -17.305 1.00 75.02 462 ASP A C 1
ATOM 2401 O O . ASP A 1 431 ? -5.657 0.532 -17.502 1.00 78.04 462 ASP A O 1
ATOM 2406 N N . LYS A 1 432 ? -4.550 2.469 -17.206 1.00 72.73 463 LYS A N 1
ATOM 2407 C CA . LYS A 1 432 ? -3.230 1.873 -17.376 1.00 76.55 463 LYS A CA 1
ATOM 2408 C C . LYS A 1 432 ? -2.878 0.930 -16.229 1.00 79.96 463 LYS A C 1
ATOM 2409 O O . LYS A 1 432 ? -2.328 -0.149 -16.449 1.00 79.78 463 LYS A O 1
ATOM 2411 N N . ALA A 1 433 ? -3.200 1.345 -15.007 1.00 84.58 464 ALA A N 1
ATOM 2412 C CA . ALA A 1 433 ? -2.885 0.557 -13.820 1.00 87.33 464 ALA A CA 1
ATOM 2413 C C . ALA A 1 433 ? -3.620 -0.779 -13.821 1.00 83.72 464 ALA A C 1
ATOM 2414 O O . ALA A 1 433 ? -3.048 -1.812 -13.471 1.00 85.74 464 ALA A O 1
ATOM 2416 N N . LEU A 1 434 ? -4.888 -0.754 -14.219 1.00 75.38 465 LEU A N 1
ATOM 2417 C CA . LEU A 1 434 ? -5.695 -1.967 -14.273 1.00 69.11 465 LEU A CA 1
ATOM 2418 C C . LEU A 1 434 ? -5.192 -2.906 -15.366 1.00 63.93 465 LEU A C 1
ATOM 2419 O O . LEU A 1 434 ? -5.193 -4.126 -15.197 1.00 63.98 465 LEU A O 1
ATOM 2424 N N . LEU A 1 435 ? -4.762 -2.329 -16.484 1.00 61.70 466 LEU A N 1
ATOM 2425 C CA . LEU A 1 435 ? -4.213 -3.105 -17.591 1.00 64.31 466 LEU A CA 1
ATOM 2426 C C . LEU A 1 435 ? -2.948 -3.843 -17.165 1.00 70.50 466 LEU A C 1
ATOM 2427 O O . LEU A 1 435 ? -2.719 -4.984 -17.567 1.00 69.99 466 LEU A O 1
ATOM 2432 N N . GLU A 1 436 ? -2.132 -3.181 -16.349 1.00 69.01 467 GLU A N 1
ATOM 2433 C CA . GLU A 1 436 ? -0.907 -3.779 -15.833 1.00 62.05 467 GLU A CA 1
ATOM 2434 C C . GLU A 1 436 ? -1.216 -4.995 -14.966 1.00 64.55 467 GLU A C 1
ATOM 2435 O O . GLU A 1 436 ? -0.533 -6.016 -15.047 1.00 63.16 467 GLU A O 1
ATOM 2437 N N . LYS A 1 437 ? -2.250 -4.876 -14.138 1.00 61.22 468 LYS A N 1
ATOM 2438 C CA . LYS A 1 437 ? -2.676 -5.977 -13.282 1.00 61.42 468 LYS A CA 1
ATOM 2439 C C . LYS A 1 437 ? -3.182 -7.150 -14.114 1.00 64.89 468 LYS A C 1
ATOM 2440 O O . LYS A 1 437 ? -2.910 -8.308 -13.800 1.00 66.48 468 LYS A O 1
ATOM 2443 N N . TYR A 1 438 ? -3.916 -6.840 -15.179 1.00 59.64 469 TYR A N 1
ATOM 2444 C CA . TYR A 1 438 ? -4.446 -7.863 -16.075 1.00 53.59 469 TYR A CA 1
ATOM 2445 C C . TYR A 1 438 ? -3.333 -8.619 -16.794 1.00 56.20 469 TYR A C 1
ATOM 2446 O O . TYR A 1 438 ? -3.373 -9.844 -16.906 1.00 52.29 469 TYR A O 1
ATOM 2455 N N . GLU A 1 439 ? -2.341 -7.880 -17.281 1.00 63.45 470 GLU A N 1
ATOM 2456 C CA . GLU A 1 439 ? -1.215 -8.479 -17.989 1.00 61.20 470 GLU A CA 1
ATOM 2457 C C . GLU A 1 439 ? -0.349 -9.308 -17.045 1.00 62.90 470 GLU A C 1
ATOM 2458 O O . GLU A 1 439 ? 0.311 -10.257 -17.468 1.00 65.78 470 GLU A O 1
ATOM 2464 N N . ASN A 1 440 ? -0.359 -8.949 -15.765 1.00 65.61 471 ASN A N 1
ATOM 2465 C CA . ASN A 1 440 ? 0.317 -9.746 -14.750 1.00 65.14 471 ASN A CA 1
ATOM 2466 C C . ASN A 1 440 ? -0.412 -11.064 -14.524 1.00 62.05 471 ASN A C 1
ATOM 2467 O O . ASN A 1 440 ? 0.214 -12.113 -14.370 1.00 66.42 471 ASN A O 1
ATOM 2472 N N . LEU A 1 441 ? -1.740 -11.004 -14.510 1.00 54.47 472 LEU A N 1
ATOM 2473 C CA . LEU A 1 441 ? -2.557 -12.200 -14.345 1.00 51.28 472 LEU A CA 1
ATOM 2474 C C . LEU A 1 441 ? -2.440 -13.107 -15.565 1.00 53.90 472 LEU A C 1
ATOM 2475 O O . LEU A 1 441 ? -2.393 -14.331 -15.435 1.00 55.89 472 LEU A O 1
ATOM 2480 N N . LEU A 1 442 ? -2.392 -12.501 -16.748 1.00 49.57 473 LEU A N 1
ATOM 2481 C CA . LEU A 1 442 ? -2.205 -13.249 -17.986 1.00 52.13 473 LEU A CA 1
ATOM 2482 C C . LEU A 1 442 ? -0.858 -13.964 -17.990 1.00 57.95 473 LEU A C 1
ATOM 2483 O O . LEU A 1 442 ? -0.739 -15.081 -18.496 1.00 55.15 473 LEU A O 1
ATOM 2488 N N . ALA A 1 443 ? 0.151 -13.314 -17.420 1.00 58.65 474 ALA A N 1
ATOM 2489 C CA . ALA A 1 443 ? 1.476 -13.909 -17.298 1.00 60.17 474 ALA A CA 1
ATOM 2490 C C . ALA A 1 443 ? 1.427 -15.130 -16.389 1.00 61.02 474 ALA A C 1
ATOM 2491 O O . ALA A 1 443 ? 2.113 -16.124 -16.627 1.00 61.46 474 ALA A O 1
ATOM 2493 N N . VAL A 1 444 ? 0.607 -15.047 -15.346 1.00 60.26 475 VAL A N 1
ATOM 2494 C CA . VAL A 1 444 ? 0.420 -16.159 -14.423 1.00 64.61 475 VAL A CA 1
ATOM 2495 C C . VAL A 1 444 ? -0.443 -17.243 -15.061 1.00 67.75 475 VAL A C 1
ATOM 2496 O O . VAL A 1 444 ? -0.170 -18.435 -14.914 1.00 70.83 475 VAL A O 1
ATOM 2500 N N . ALA A 1 445 ? -1.479 -16.814 -15.776 1.00 46.61 476 ALA A N 1
ATOM 2501 C CA . ALA A 1 445 ? -2.400 -17.730 -16.442 1.00 48.84 476 ALA A CA 1
ATOM 2502 C C . ALA A 1 445 ? -1.677 -18.620 -17.448 1.00 46.70 476 ALA A C 1
ATOM 2503 O O . ALA A 1 445 ? -1.858 -19.837 -17.451 1.00 55.62 476 ALA A O 1
ATOM 2505 N N . PHE A 1 446 ? -0.859 -18.007 -18.299 1.00 43.98 477 PHE A N 1
ATOM 2506 C CA . PHE A 1 446 ? -0.089 -18.750 -19.293 1.00 48.60 477 PHE A CA 1
ATOM 2507 C C . PHE A 1 446 ? 0.974 -19.628 -18.639 1.00 52.96 477 PHE A C 1
ATOM 2508 O O . PHE A 1 446 ? 1.290 -20.709 -19.138 1.00 57.27 477 PHE A O 1
ATOM 2516 N N . GLN A 1 447 ? 1.523 -19.159 -17.522 1.00 55.18 478 GLN A N 1
ATOM 2517 C CA . GLN A 1 447 ? 2.518 -19.925 -16.780 1.00 62.25 478 GLN A CA 1
ATOM 2518 C C . GLN A 1 447 ? 1.872 -21.133 -16.112 1.00 64.96 478 GLN A C 1
ATOM 2519 O O . GLN A 1 447 ? 2.422 -22.234 -16.129 1.00 71.90 478 GLN A O 1
ATOM 2521 N N . THR A 1 448 ? 0.701 -20.916 -15.522 1.00 59.15 479 THR A N 1
ATOM 2522 C CA . THR A 1 448 ? -0.074 -21.994 -14.921 1.00 75.70 479 THR A CA 1
ATOM 2523 C C . THR A 1 448 ? -0.539 -22.965 -16.004 1.00 75.82 479 THR A C 1
ATOM 2524 O O . THR A 1 448 ? -0.657 -24.169 -15.772 1.00 78.64 479 THR A O 1
ATOM 2528 N N . PHE A 1 449 ? -0.787 -22.423 -17.192 1.00 65.58 480 PHE A N 1
ATOM 2529 C CA . PHE A 1 449 ? -1.244 -23.207 -18.331 1.00 56.59 480 PHE A CA 1
ATOM 2530 C C . PHE A 1 449 ? -0.221 -24.264 -18.739 1.00 62.55 480 PHE A C 1
ATOM 2531 O O . PHE A 1 449 ? -0.568 -25.425 -18.950 1.00 65.85 480 PHE A O 1
ATOM 2539 N N . LEU A 1 450 ? 1.041 -23.856 -18.839 1.00 62.54 481 LEU A N 1
ATOM 2540 C CA . LEU A 1 450 ? 2.112 -24.758 -19.250 1.00 67.77 481 LEU A CA 1
ATOM 2541 C C . LEU A 1 450 ? 2.365 -25.861 -18.228 1.00 76.21 481 LEU A C 1
ATOM 2542 O O . LEU A 1 450 ? 2.735 -26.978 -18.588 1.00 80.56 481 LEU A O 1
ATOM 2545 N N . SER A 1 451 ? 2.167 -25.541 -16.953 1.00 77.01 482 SER A N 1
ATOM 2546 C CA . SER A 1 451 ? 2.421 -26.490 -15.876 1.00 74.18 482 SER A CA 1
ATOM 2547 C C . SER A 1 451 ? 1.501 -27.702 -15.963 1.00 83.37 482 SER A C 1
ATOM 2548 O O . SER A 1 451 ? 1.946 -28.842 -15.829 1.00 92.67 482 SER A O 1
ATOM 2551 N N . GLY A 1 452 ? 0.217 -27.449 -16.193 1.00 84.36 483 GLY A N 1
ATOM 2552 C CA . GLY A 1 452 ? -0.766 -28.513 -16.281 1.00 89.58 483 GLY A CA 1
ATOM 2553 C C . GLY A 1 452 ? -0.574 -29.403 -17.494 1.00 98.11 483 GLY A C 1
ATOM 2554 O O . GLY A 1 452 ? -0.525 -30.627 -17.372 1.00 102.60 483 GLY A O 1
ATOM 2555 N N . ARG A 1 453 ? -0.461 -28.790 -18.668 1.00 98.75 484 ARG A N 1
ATOM 2556 C CA . ARG A 1 453 ? -0.325 -29.550 -19.906 1.00 100.98 484 ARG A CA 1
ATOM 2557 C C . ARG A 1 453 ? 1.093 -30.087 -20.070 1.00 102.34 484 ARG A C 1
ATOM 2558 O O . ARG A 1 453 ? 1.709 -30.549 -19.109 1.00 107.31 484 ARG A O 1
#

Nearest PDB structures (foldseek):
  4yls-assembly1_A  TM=1.001E+00  e=1.843E-65  Homo sapiens
  6vzu-assembly1_A  TM=8.477E-01  e=1.431E-34  Mus musculus
  6vzw-assembly1_A  TM=8.414E-01  e=1.431E-34  Mus musculus
  6vzr-assembly1_A  TM=8.519E-01  e=4.021E-34  Mus musculus
  8wmo-assembly1_F  TM=7.058E-01  e=3.021E-16  Gallus gallus

Organism: Homo sapiens (NCBI:txid9606)

Radius of gyration: 20.61 Å; Cα contacts (8 Å, |Δi|>4): 589; chains: 1; bounding box: 44×47×67 Å

B-factor: mean 66.73, std 19.23, range [34.65, 215.35]

Sequence (331 aa):
TITANVAGTKFEIVRLVIDEMGFMKTPDEDETSNLIWCDSAVQQEKISELQNYQRINHFPGMGEICRKDFLARNMTKMIKSRPLDYTFVPRTWIFPAEYTQFQNYVKELKKKRKQKTFIVKPISLIRNSQDHLIVQEYIEKPFLMEGYKFDLRIYILVTSCDPLKIFLYHDGLVRMGTEKYIPGSKRSIKWFTEFLQANQHDVAKFWSDISELVVKTLIVAEPHVLHAYRMMCRPGQPPGSESVCFEVLGFDILLDRKLKPWLLQINRAPSFGTDQKIDYDVKRGVLLNALKLLNIRTMGNYRRIYPPEDKALLEKYENLLAVAFQTFLSGR